Protein AF-A0A5D6WD67-F1 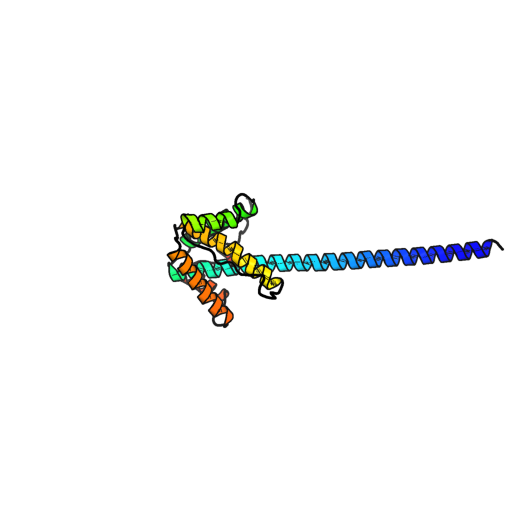(afdb_monomer_lite)

Radius of gyration: 27.17 Å; chains: 1; bounding box: 62×52×89 Å

Organism: NCBI:txid2593411

Sequence (202 aa):
MSRFRRKSNRKNLKHFKKVVNYSAGLGQKSRNEVLHEYYKQNVNDTRLWQDTIIDMLIIFCYALNKEYGFGKTRVNRFYEKTASISQCVRLNYVTFAELEKILQEEAKYTYDHVDYSKENYSRENRIRLKTIEEVSVIMYFAMFEVYNFQAKRLKKIGACMAAETSAMAKGKITVADLEKVLDKKAHITFDKDFSHKEEATA

pLDDT: mean 86.86, std 12.94, range [34.28, 97.44]

Structure (mmCIF, N/CA/C/O backbone):
data_AF-A0A5D6WD67-F1
#
_entry.id   AF-A0A5D6WD67-F1
#
loop_
_atom_site.group_PDB
_atom_site.id
_atom_site.type_symbol
_atom_site.label_atom_id
_atom_site.label_alt_id
_atom_site.label_comp_id
_atom_site.label_asym_id
_atom_site.label_entity_id
_atom_site.label_seq_id
_atom_site.pdbx_PDB_ins_code
_atom_site.Cartn_x
_atom_site.Cartn_y
_atom_site.Cartn_z
_atom_site.occupancy
_atom_site.B_iso_or_equiv
_atom_site.auth_seq_id
_atom_site.auth_comp_id
_atom_site.auth_asym_id
_atom_site.auth_atom_id
_atom_site.pdbx_PDB_model_num
ATOM 1 N N . MET A 1 1 ? 42.117 -2.946 -70.323 1.00 55.00 1 MET A N 1
ATOM 2 C CA . MET A 1 1 ? 42.033 -2.435 -68.928 1.00 55.00 1 MET A CA 1
ATOM 3 C C . MET A 1 1 ? 40.805 -2.903 -68.100 1.00 55.00 1 MET A C 1
ATOM 5 O O . MET A 1 1 ? 40.597 -2.396 -67.004 1.00 55.00 1 MET A O 1
ATOM 9 N N . SER A 1 2 ? 39.990 -3.890 -68.522 1.00 63.91 2 SER A N 1
ATOM 10 C CA . SER A 1 2 ? 38.675 -4.143 -67.874 1.00 63.91 2 SER A CA 1
ATOM 11 C C . SER A 1 2 ? 38.680 -5.094 -66.653 1.00 63.91 2 SER A C 1
ATOM 13 O O . SER A 1 2 ? 37.828 -4.970 -65.770 1.00 63.91 2 SER A O 1
ATOM 15 N N . ARG A 1 3 ? 39.649 -6.020 -66.537 1.00 62.00 3 ARG A N 1
ATOM 16 C CA . ARG A 1 3 ? 39.681 -7.032 -65.453 1.00 62.00 3 ARG A CA 1
ATOM 17 C C . ARG A 1 3 ? 40.105 -6.469 -64.088 1.00 62.00 3 ARG A C 1
ATOM 19 O O . ARG A 1 3 ? 39.548 -6.869 -63.067 1.00 62.00 3 ARG A O 1
ATOM 26 N N . PHE A 1 4 ? 41.030 -5.508 -64.061 1.00 67.00 4 PHE A N 1
ATOM 27 C CA . PHE A 1 4 ? 41.494 -4.866 -62.822 1.00 67.00 4 PHE A CA 1
ATOM 28 C C . PHE A 1 4 ? 40.393 -4.033 -62.154 1.00 67.00 4 PHE A C 1
ATOM 30 O O . PHE A 1 4 ? 40.159 -4.159 -60.952 1.00 67.00 4 PHE A O 1
ATOM 37 N N . ARG A 1 5 ? 39.642 -3.263 -62.952 1.00 69.31 5 ARG A N 1
ATOM 38 C CA . ARG A 1 5 ? 38.516 -2.441 -62.483 1.00 69.31 5 ARG A CA 1
ATOM 39 C C . ARG A 1 5 ? 37.396 -3.303 -61.883 1.00 69.31 5 ARG A C 1
ATOM 41 O O . ARG A 1 5 ? 36.897 -2.999 -60.806 1.00 69.31 5 ARG A O 1
ATOM 48 N N . ARG A 1 6 ? 37.085 -4.452 -62.502 1.00 75.06 6 ARG A N 1
ATOM 49 C CA . ARG A 1 6 ? 36.127 -5.440 -61.960 1.00 75.06 6 ARG A CA 1
ATOM 50 C C . ARG A 1 6 ? 36.597 -6.062 -60.639 1.00 75.06 6 ARG A C 1
ATOM 52 O O . ARG A 1 6 ? 35.797 -6.207 -59.716 1.00 75.06 6 ARG A O 1
ATOM 59 N N . LYS A 1 7 ? 37.885 -6.414 -60.522 1.00 75.25 7 LYS A N 1
ATOM 60 C CA . LYS A 1 7 ? 38.456 -6.989 -59.287 1.00 75.25 7 LYS A CA 1
ATOM 61 C C . LYS A 1 7 ? 38.451 -5.976 -58.138 1.00 75.25 7 LYS A C 1
ATOM 63 O O . LYS A 1 7 ? 38.096 -6.349 -57.022 1.00 75.25 7 LYS A O 1
ATOM 68 N N . SER A 1 8 ? 38.788 -4.717 -58.423 1.00 75.88 8 SER A N 1
ATOM 69 C CA . SER A 1 8 ? 38.719 -3.614 -57.457 1.00 75.88 8 SER A CA 1
ATOM 70 C C . SER A 1 8 ? 37.278 -3.363 -56.995 1.00 75.88 8 SER A C 1
ATOM 72 O O . SER A 1 8 ? 36.995 -3.442 -55.801 1.00 75.88 8 SER A O 1
ATOM 74 N N . ASN A 1 9 ? 36.326 -3.243 -57.930 1.00 78.38 9 ASN A N 1
ATOM 75 C CA . ASN A 1 9 ? 34.908 -3.065 -57.599 1.00 78.38 9 ASN A CA 1
ATOM 76 C C . ASN A 1 9 ? 34.356 -4.206 -56.734 1.00 78.38 9 ASN A C 1
ATOM 78 O O . ASN A 1 9 ? 33.642 -3.953 -55.768 1.00 78.38 9 ASN A O 1
ATOM 82 N N . ARG A 1 10 ? 34.720 -5.466 -57.017 1.00 79.44 10 ARG A N 1
ATOM 83 C CA . ARG A 1 10 ? 34.285 -6.616 -56.205 1.00 79.44 10 ARG A CA 1
ATOM 84 C C . ARG A 1 10 ? 34.847 -6.572 -54.780 1.00 79.44 10 ARG A C 1
ATOM 86 O O . ARG A 1 10 ? 34.151 -6.983 -53.854 1.00 79.44 10 ARG A O 1
ATOM 93 N N . LYS A 1 11 ? 36.084 -6.099 -54.589 1.00 79.88 11 LYS A N 1
ATOM 94 C CA . LYS A 1 11 ? 36.681 -5.919 -53.254 1.00 79.88 11 LYS A CA 1
ATOM 95 C C . LYS A 1 11 ? 35.982 -4.797 -52.483 1.00 79.88 11 LYS A C 1
ATOM 97 O O . LYS A 1 11 ? 35.603 -5.021 -51.336 1.00 79.88 11 LYS A O 1
ATOM 102 N N . ASN A 1 12 ? 35.724 -3.664 -53.134 1.00 79.12 12 ASN A N 1
ATOM 103 C CA . ASN A 1 12 ? 35.038 -2.524 -52.523 1.00 79.12 12 ASN A CA 1
ATOM 104 C C . ASN A 1 12 ? 33.600 -2.876 -52.118 1.00 79.12 12 ASN A C 1
ATOM 106 O O . ASN A 1 12 ? 33.203 -2.606 -50.991 1.00 79.12 12 ASN A O 1
ATOM 110 N N . LEU A 1 13 ? 32.854 -3.588 -52.971 1.00 82.06 13 LEU A N 1
ATOM 111 C CA . LEU A 1 13 ? 31.512 -4.091 -52.645 1.00 82.06 13 LEU A CA 1
ATOM 112 C C . LEU A 1 13 ? 31.510 -5.053 -51.451 1.00 82.06 13 LEU A C 1
ATOM 114 O O . LEU A 1 13 ? 30.619 -4.984 -50.609 1.00 82.06 13 LEU A O 1
ATOM 118 N N . LYS A 1 14 ? 32.496 -5.955 -51.359 1.00 84.25 14 LYS A N 1
ATOM 119 C CA . LYS A 1 14 ? 32.628 -6.859 -50.204 1.00 84.25 14 LYS A CA 1
ATOM 120 C C . LYS A 1 14 ? 32.941 -6.093 -48.922 1.00 84.25 14 LYS A C 1
ATOM 122 O O . LYS A 1 14 ? 32.365 -6.406 -47.885 1.00 84.25 14 LYS A O 1
ATOM 127 N N . HIS A 1 15 ? 33.834 -5.108 -48.996 1.00 82.25 15 HIS A N 1
ATOM 128 C CA . HIS A 1 15 ? 34.168 -4.261 -47.857 1.00 82.25 15 HIS A CA 1
ATOM 129 C C . HIS A 1 15 ? 32.949 -3.452 -47.400 1.00 82.25 15 HIS A C 1
ATOM 131 O O . HIS A 1 15 ? 32.594 -3.517 -46.230 1.00 82.25 15 HIS A O 1
ATOM 137 N N . PHE A 1 16 ? 32.230 -2.817 -48.329 1.00 80.25 16 PHE A N 1
ATOM 138 C CA . PHE A 1 16 ? 31.010 -2.068 -48.033 1.00 80.25 16 PHE A CA 1
ATOM 139 C C . PHE A 1 16 ? 29.927 -2.950 -47.399 1.00 80.25 16 PHE A C 1
ATOM 141 O O . PHE A 1 16 ? 29.405 -2.612 -46.343 1.00 80.25 16 PHE A O 1
ATOM 148 N N . LYS A 1 17 ? 29.654 -4.138 -47.962 1.00 84.00 17 LYS A N 1
ATOM 149 C CA . LYS A 1 17 ? 28.726 -5.109 -47.351 1.00 84.00 17 LYS A CA 1
ATOM 150 C C . LYS A 1 17 ? 29.155 -5.512 -45.937 1.00 84.00 17 LYS A C 1
ATOM 152 O O . LYS A 1 17 ? 28.309 -5.625 -45.058 1.00 84.00 17 LYS A O 1
ATOM 157 N N . LYS A 1 18 ? 30.457 -5.708 -45.699 1.00 84.00 18 LYS A N 1
ATOM 158 C CA . LYS A 1 18 ? 30.987 -6.035 -44.366 1.00 84.00 18 LYS A CA 1
ATOM 159 C C . LYS A 1 18 ? 30.775 -4.884 -43.376 1.00 84.00 18 LYS A C 1
ATOM 161 O O . LYS A 1 18 ? 30.379 -5.147 -42.247 1.00 84.00 18 LYS A O 1
ATOM 166 N N . VAL A 1 19 ? 31.000 -3.640 -43.800 1.00 79.31 19 VAL A N 1
ATOM 167 C CA . VAL A 1 19 ? 30.781 -2.439 -42.977 1.00 79.31 19 VAL A CA 1
ATOM 168 C C . VAL A 1 19 ? 29.297 -2.261 -42.650 1.00 79.31 19 VAL A C 1
ATOM 170 O O . VAL A 1 19 ? 28.966 -2.092 -41.483 1.00 79.31 19 VAL A O 1
ATOM 173 N N . VAL A 1 20 ? 28.403 -2.397 -43.636 1.00 81.69 20 VA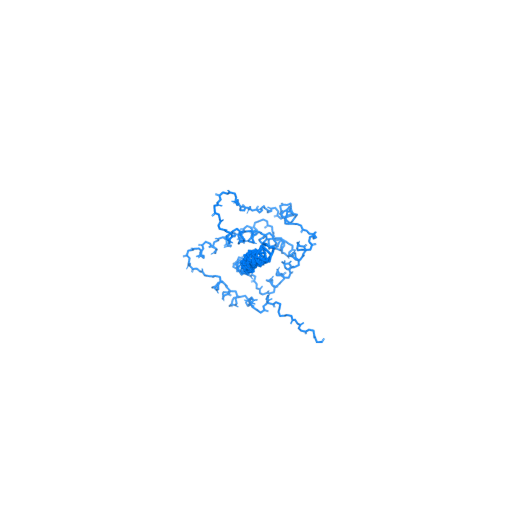L A N 1
ATOM 174 C CA . VAL A 1 20 ? 26.944 -2.304 -43.432 1.00 81.69 20 VAL A CA 1
ATOM 175 C C . VAL A 1 20 ? 26.436 -3.392 -42.483 1.00 81.69 20 VAL A C 1
ATOM 177 O O . VAL A 1 20 ? 25.664 -3.112 -41.569 1.00 81.69 20 VAL A O 1
ATOM 180 N N . ASN A 1 21 ? 26.899 -4.634 -42.648 1.00 83.12 21 ASN A N 1
ATOM 181 C CA . ASN A 1 21 ? 26.525 -5.726 -41.748 1.00 83.12 21 ASN A CA 1
ATOM 182 C C . ASN A 1 21 ? 27.058 -5.501 -40.325 1.00 83.12 21 ASN A C 1
ATOM 184 O O . ASN A 1 21 ? 26.374 -5.823 -39.359 1.00 83.12 21 ASN A O 1
ATOM 188 N N . TYR A 1 22 ? 28.260 -4.936 -40.185 1.00 80.06 22 TYR A N 1
ATOM 189 C CA . TYR A 1 22 ? 28.832 -4.587 -38.886 1.00 80.06 22 TYR A CA 1
ATOM 190 C C . TYR A 1 22 ? 28.040 -3.469 -38.198 1.00 80.06 22 TYR A C 1
ATOM 192 O O . TYR A 1 22 ? 27.690 -3.613 -37.029 1.00 80.06 22 TYR A O 1
ATOM 200 N N . SER A 1 23 ? 27.685 -2.398 -38.918 1.00 73.94 23 SER A N 1
ATOM 201 C CA . SER A 1 23 ? 26.858 -1.317 -38.370 1.00 73.94 23 SER A CA 1
ATOM 202 C C . SER A 1 23 ? 25.450 -1.793 -38.008 1.00 73.94 23 SER A C 1
ATOM 204 O O . SER A 1 23 ? 24.936 -1.423 -36.957 1.00 73.94 23 SER A O 1
ATOM 206 N N . ALA A 1 24 ? 24.842 -2.659 -38.826 1.00 78.56 24 ALA A N 1
ATOM 207 C CA . ALA A 1 24 ? 23.553 -3.275 -38.510 1.00 78.56 24 ALA A CA 1
ATOM 208 C C . ALA A 1 24 ? 23.648 -4.186 -37.274 1.00 78.56 24 ALA A C 1
ATOM 210 O O . ALA A 1 24 ? 22.787 -4.133 -36.400 1.00 78.56 24 ALA A O 1
ATOM 211 N N . GLY A 1 25 ? 24.725 -4.971 -37.160 1.00 80.00 25 GLY A N 1
ATOM 212 C CA . GLY A 1 25 ? 24.997 -5.807 -35.991 1.00 80.00 25 GLY A CA 1
ATOM 213 C C . GLY A 1 25 ? 25.213 -4.995 -34.711 1.00 80.00 25 GLY A C 1
ATOM 214 O O . GLY A 1 25 ? 24.682 -5.364 -33.668 1.00 80.00 25 GLY A O 1
ATOM 215 N N . LEU A 1 26 ? 25.934 -3.871 -34.781 1.00 76.94 26 LEU A N 1
ATOM 216 C CA . LEU A 1 26 ? 26.072 -2.928 -33.665 1.00 76.94 26 LEU A CA 1
ATOM 217 C C . LEU A 1 26 ? 24.727 -2.310 -33.274 1.00 76.94 26 LEU A C 1
ATOM 219 O O . LEU A 1 26 ? 24.406 -2.271 -32.091 1.00 76.94 26 LEU A O 1
ATOM 223 N N . GLY A 1 27 ? 23.923 -1.889 -34.254 1.00 80.81 27 GLY A N 1
ATOM 224 C CA . GLY A 1 27 ? 22.582 -1.356 -34.009 1.00 80.81 27 GLY A CA 1
ATOM 225 C C . GLY A 1 27 ? 21.636 -2.380 -33.376 1.00 80.81 27 GLY A C 1
AT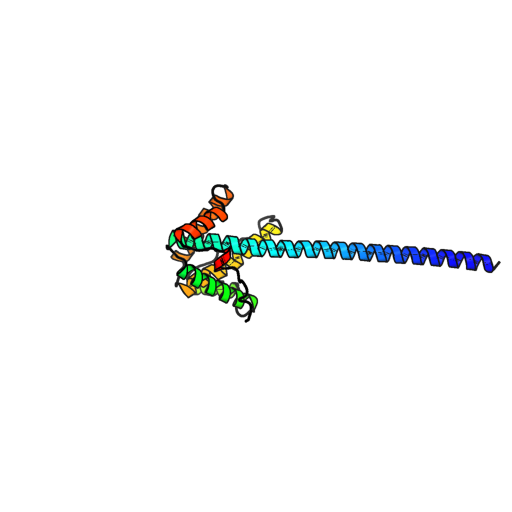OM 226 O O . GLY A 1 27 ? 20.817 -2.028 -32.534 1.00 80.81 27 GLY A O 1
ATOM 227 N N . GLN A 1 28 ? 21.757 -3.660 -33.734 1.00 85.00 28 GLN A N 1
ATOM 228 C CA . GLN A 1 28 ? 20.978 -4.719 -33.096 1.00 85.00 28 GLN A CA 1
ATOM 229 C C . GLN A 1 28 ? 21.454 -4.997 -31.665 1.00 85.00 28 GLN A C 1
ATOM 231 O O . GLN A 1 28 ? 20.625 -5.196 -30.781 1.00 85.00 28 GLN A O 1
ATOM 236 N N . LYS A 1 29 ? 22.771 -4.984 -31.419 1.00 84.88 29 LYS A N 1
ATOM 237 C CA . LYS A 1 29 ? 23.333 -5.140 -30.070 1.00 84.88 29 LYS A CA 1
ATOM 238 C C . LYS A 1 29 ? 22.886 -4.017 -29.139 1.00 84.88 29 LYS A C 1
ATOM 240 O O . LYS A 1 29 ? 22.360 -4.317 -28.076 1.00 84.88 29 LYS A O 1
ATOM 245 N N . SER A 1 30 ? 22.991 -2.760 -29.569 1.00 80.81 30 SER A N 1
ATOM 246 C CA . SER A 1 30 ? 22.563 -1.621 -28.752 1.00 80.81 30 SER A CA 1
ATOM 247 C C . SER A 1 30 ? 21.059 -1.644 -28.464 1.00 80.81 30 SER A C 1
ATOM 249 O O . SER A 1 30 ? 20.645 -1.381 -27.339 1.00 80.81 30 SER A O 1
ATOM 251 N N . ARG A 1 31 ? 20.221 -2.035 -29.436 1.00 83.31 31 ARG A N 1
ATOM 252 C CA . ARG A 1 31 ? 18.782 -2.260 -29.200 1.00 83.31 31 ARG A CA 1
ATOM 253 C C . ARG A 1 31 ? 18.536 -3.344 -28.155 1.00 83.31 31 ARG A C 1
ATOM 255 O O . ARG A 1 31 ? 17.716 -3.145 -27.266 1.00 83.31 31 ARG A O 1
ATOM 262 N N . ASN A 1 32 ? 19.239 -4.470 -28.252 1.00 86.75 32 ASN A N 1
ATOM 263 C CA . ASN A 1 32 ? 19.098 -5.566 -27.296 1.00 86.75 32 ASN A CA 1
ATOM 264 C C . ASN A 1 32 ? 19.564 -5.158 -25.888 1.00 86.75 32 ASN A C 1
ATOM 266 O O . ASN A 1 32 ? 18.921 -5.533 -24.915 1.00 86.75 32 ASN A O 1
ATOM 270 N N . GLU A 1 33 ? 20.635 -4.370 -25.773 1.00 88.81 33 GLU A N 1
ATOM 271 C CA . GLU A 1 33 ? 21.113 -3.819 -24.498 1.00 88.81 33 GLU A CA 1
ATOM 272 C C . GLU A 1 33 ? 20.068 -2.893 -23.862 1.00 88.81 33 GLU A C 1
ATOM 274 O O . GLU A 1 33 ? 19.725 -3.070 -22.696 1.00 88.81 33 GLU A O 1
ATOM 279 N N . VAL A 1 34 ? 19.485 -1.973 -24.640 1.00 88.69 34 VAL A N 1
ATOM 280 C CA . VAL A 1 34 ? 18.406 -1.090 -24.163 1.00 88.69 34 VAL A CA 1
ATOM 281 C C . VAL A 1 34 ? 17.183 -1.893 -23.715 1.00 88.69 34 VAL A C 1
ATOM 283 O O . VAL A 1 34 ? 16.634 -1.623 -22.649 1.00 88.69 34 VAL A O 1
ATOM 286 N N . LEU A 1 35 ? 16.768 -2.900 -24.490 1.00 87.44 35 LEU A N 1
ATOM 287 C CA . LEU A 1 35 ? 15.651 -3.778 -24.122 1.00 87.44 35 LEU A CA 1
ATOM 288 C C . LEU A 1 35 ? 15.932 -4.553 -22.829 1.00 87.44 35 LEU A C 1
ATOM 290 O O . LEU A 1 35 ? 15.043 -4.695 -21.993 1.00 87.44 35 LEU A O 1
ATOM 294 N N . HIS A 1 36 ? 17.158 -5.041 -22.653 1.00 87.81 36 HIS A N 1
ATOM 295 C CA . HIS A 1 36 ? 17.550 -5.793 -21.467 1.00 87.81 36 HIS A CA 1
ATOM 296 C C . HIS A 1 36 ? 17.585 -4.909 -20.212 1.00 87.81 36 HIS A C 1
ATOM 298 O O . HIS A 1 36 ? 17.096 -5.317 -19.159 1.00 87.81 36 HIS A O 1
ATOM 304 N N . GLU A 1 37 ? 18.102 -3.683 -20.318 1.00 88.44 37 GLU A N 1
ATOM 305 C CA . GLU A 1 37 ? 18.068 -2.717 -19.214 1.00 88.44 37 GLU A CA 1
ATOM 306 C C . GLU A 1 37 ? 16.638 -2.269 -18.886 1.00 88.44 37 GLU A C 1
ATOM 308 O O . GLU A 1 37 ? 16.271 -2.203 -17.714 1.00 88.44 37 GLU A O 1
ATOM 313 N N . TYR A 1 38 ? 15.791 -2.062 -19.897 1.00 88.50 38 TYR A N 1
ATOM 314 C CA . TYR A 1 38 ? 14.368 -1.791 -19.692 1.00 88.50 38 TYR A CA 1
ATOM 315 C C . TYR A 1 38 ? 13.660 -2.945 -18.963 1.00 88.50 38 TYR A C 1
ATOM 317 O O . TYR A 1 38 ? 12.897 -2.720 -18.025 1.00 88.50 38 TYR A O 1
ATOM 325 N N . TYR A 1 39 ? 13.951 -4.195 -19.338 1.00 89.81 39 TYR A N 1
ATOM 326 C CA . TYR A 1 39 ? 13.383 -5.364 -18.668 1.00 89.81 39 TYR A CA 1
ATOM 327 C C . TYR A 1 39 ? 13.812 -5.450 -17.197 1.00 89.81 39 TYR A C 1
ATOM 329 O O . TYR A 1 39 ? 12.966 -5.642 -16.325 1.00 89.81 39 TYR A O 1
ATOM 337 N N . LYS A 1 40 ? 15.103 -5.242 -16.897 1.00 90.56 40 LYS A N 1
ATOM 338 C CA . LYS A 1 40 ? 15.594 -5.176 -15.510 1.00 90.56 40 LYS A CA 1
ATOM 339 C C . LYS A 1 40 ? 14.879 -4.097 -14.701 1.00 90.56 40 LYS A C 1
ATOM 341 O O . LYS A 1 40 ? 14.505 -4.347 -13.558 1.00 90.56 40 LYS A O 1
ATOM 346 N N . GLN A 1 41 ? 14.684 -2.918 -15.290 1.00 88.31 41 GLN A N 1
ATOM 347 C CA . GLN A 1 41 ? 13.965 -1.823 -14.640 1.00 88.31 41 GLN A CA 1
ATOM 348 C C . GLN A 1 41 ? 12.522 -2.217 -14.323 1.00 88.31 41 GLN A C 1
ATOM 350 O O . GLN A 1 41 ? 12.097 -2.051 -13.188 1.00 88.31 41 GLN A O 1
ATOM 355 N N . ASN A 1 42 ? 11.800 -2.824 -15.266 1.00 89.00 42 ASN A N 1
ATOM 356 C CA . ASN A 1 42 ? 10.428 -3.277 -15.027 1.00 89.00 42 ASN A CA 1
ATOM 357 C C . ASN A 1 42 ? 10.334 -4.340 -13.922 1.00 89.00 42 ASN A C 1
ATOM 359 O O . ASN A 1 42 ? 9.413 -4.300 -13.105 1.00 89.00 42 ASN A O 1
ATOM 363 N N . VAL A 1 43 ? 11.279 -5.284 -13.878 1.00 89.81 43 VAL A N 1
ATOM 364 C CA . VAL A 1 43 ? 11.335 -6.298 -12.813 1.00 89.81 43 VAL A CA 1
ATOM 365 C C . VAL A 1 43 ? 11.579 -5.639 -11.453 1.00 89.81 43 VAL A C 1
ATOM 367 O O . VAL A 1 43 ? 10.888 -5.961 -10.489 1.00 89.81 43 VAL A O 1
ATOM 370 N N . ASN A 1 44 ? 12.508 -4.683 -11.377 1.00 90.19 44 ASN A N 1
ATOM 371 C CA . ASN A 1 44 ? 12.780 -3.943 -10.144 1.00 90.19 44 ASN A CA 1
ATOM 372 C C . ASN A 1 44 ? 11.583 -3.095 -9.703 1.00 90.19 44 ASN A C 1
ATOM 374 O O . ASN A 1 44 ? 11.230 -3.119 -8.528 1.00 90.19 44 ASN A O 1
ATOM 378 N N . ASP A 1 45 ? 10.932 -2.394 -10.629 1.00 90.12 45 ASP A N 1
ATOM 379 C CA . ASP A 1 45 ? 9.748 -1.581 -10.349 1.00 90.12 45 ASP A CA 1
ATOM 380 C C . ASP A 1 45 ? 8.599 -2.453 -9.814 1.00 90.12 45 ASP A C 1
ATOM 382 O O . ASP A 1 45 ? 7.950 -2.096 -8.831 1.00 90.12 45 ASP A O 1
ATOM 386 N N . THR A 1 46 ? 8.393 -3.634 -10.410 1.00 87.94 46 THR A N 1
ATOM 387 C CA . THR A 1 46 ? 7.382 -4.607 -9.962 1.00 87.94 46 THR A CA 1
ATOM 388 C C . THR A 1 46 ? 7.698 -5.129 -8.565 1.00 87.94 46 THR A C 1
ATOM 390 O O . THR A 1 46 ? 6.811 -5.207 -7.718 1.00 87.94 46 THR A O 1
ATOM 393 N N . ARG A 1 47 ? 8.967 -5.453 -8.302 1.00 89.31 47 ARG A N 1
ATOM 394 C CA . ARG A 1 47 ? 9.410 -5.891 -6.979 1.00 89.31 47 ARG A CA 1
ATOM 395 C C . ARG A 1 47 ? 9.196 -4.799 -5.932 1.00 89.31 47 ARG A C 1
ATOM 397 O O . ARG A 1 47 ? 8.626 -5.073 -4.887 1.00 89.31 47 ARG A O 1
ATOM 404 N N . LEU A 1 48 ? 9.598 -3.562 -6.226 1.00 90.19 48 LEU A N 1
ATOM 405 C CA . LEU A 1 48 ? 9.393 -2.423 -5.328 1.00 90.19 48 LEU A CA 1
ATOM 406 C C . LEU A 1 48 ? 7.912 -2.212 -5.014 1.00 90.19 48 LEU A C 1
ATOM 408 O O . LEU A 1 48 ? 7.570 -1.944 -3.866 1.00 90.19 48 LEU A O 1
ATOM 412 N N . TRP A 1 49 ? 7.043 -2.347 -6.014 1.00 90.88 49 TRP A N 1
ATOM 413 C CA . TRP A 1 49 ? 5.596 -2.272 -5.835 1.00 90.88 49 TRP A CA 1
ATOM 414 C C . TRP A 1 49 ? 5.082 -3.371 -4.890 1.00 90.88 49 TRP A C 1
ATOM 416 O O . TRP A 1 49 ? 4.380 -3.065 -3.927 1.00 90.88 49 TRP A O 1
ATOM 426 N N . GLN A 1 50 ? 5.491 -4.628 -5.098 1.00 89.19 50 GLN A N 1
ATOM 427 C CA . GLN A 1 50 ? 5.108 -5.759 -4.240 1.00 89.19 50 GLN A CA 1
ATOM 428 C C . GLN A 1 50 ? 5.604 -5.594 -2.798 1.00 89.19 50 GLN A C 1
ATOM 430 O O . GLN A 1 50 ? 4.808 -5.706 -1.867 1.00 89.19 50 GLN A O 1
ATOM 435 N N . ASP A 1 51 ? 6.887 -5.271 -2.621 1.00 90.69 51 ASP A N 1
ATOM 436 C CA . ASP A 1 51 ? 7.499 -5.065 -1.305 1.00 90.69 51 ASP A CA 1
ATOM 437 C C . ASP A 1 51 ? 6.772 -3.933 -0.551 1.00 90.69 51 ASP A C 1
ATOM 439 O O . ASP A 1 51 ? 6.413 -4.078 0.616 1.00 90.69 51 ASP A O 1
ATOM 443 N N . THR A 1 52 ? 6.438 -2.838 -1.246 1.00 92.19 52 THR A N 1
ATOM 444 C CA . THR A 1 52 ? 5.714 -1.701 -0.647 1.00 92.19 52 THR A CA 1
ATOM 445 C C . THR A 1 52 ? 4.299 -2.078 -0.202 1.00 92.19 52 THR A C 1
ATOM 447 O O . THR A 1 52 ? 3.844 -1.618 0.844 1.00 92.19 52 THR A O 1
ATOM 450 N N . ILE A 1 53 ? 3.589 -2.914 -0.968 1.00 92.00 53 ILE A N 1
ATOM 451 C CA . ILE A 1 53 ? 2.253 -3.403 -0.588 1.00 92.00 53 ILE A CA 1
ATOM 452 C C . ILE A 1 53 ? 2.321 -4.232 0.692 1.00 92.00 53 ILE A C 1
ATOM 454 O O . ILE A 1 53 ? 1.494 -4.043 1.586 1.00 92.00 53 ILE A O 1
ATOM 458 N N . ILE A 1 54 ? 3.292 -5.141 0.777 1.00 90.88 54 ILE A N 1
ATOM 459 C CA . ILE A 1 54 ? 3.471 -6.018 1.937 1.00 90.88 54 ILE A CA 1
ATOM 460 C C . ILE A 1 54 ? 3.778 -5.179 3.179 1.00 90.88 54 ILE A C 1
ATOM 462 O O . ILE A 1 54 ? 3.087 -5.311 4.191 1.00 90.88 54 ILE A O 1
ATOM 466 N N . ASP A 1 55 ? 4.733 -4.253 3.074 1.00 92.69 55 ASP A N 1
ATOM 467 C CA . ASP A 1 55 ? 5.088 -3.344 4.165 1.00 92.69 55 ASP A CA 1
ATOM 468 C C . ASP A 1 55 ? 3.868 -2.540 4.639 1.00 92.69 55 ASP A C 1
ATOM 470 O O . ASP A 1 55 ? 3.591 -2.455 5.839 1.00 92.69 55 ASP A O 1
ATOM 474 N N . MET A 1 56 ? 3.084 -2.000 3.700 1.00 94.00 56 MET A N 1
ATOM 475 C CA . MET A 1 56 ? 1.864 -1.251 4.005 1.00 94.00 56 MET A CA 1
ATOM 476 C C . MET A 1 56 ? 0.819 -2.107 4.717 1.00 94.00 56 MET A C 1
ATOM 478 O O . MET A 1 56 ? 0.234 -1.655 5.702 1.00 94.00 56 MET A O 1
ATOM 482 N N . LEU A 1 57 ? 0.593 -3.344 4.268 1.00 93.00 57 LEU A N 1
ATOM 483 C CA . LEU A 1 57 ? -0.349 -4.258 4.912 1.00 93.00 57 LEU A CA 1
ATOM 484 C C . LEU A 1 57 ? 0.080 -4.589 6.345 1.00 93.00 57 LEU A C 1
ATOM 486 O O . LEU A 1 57 ? -0.763 -4.567 7.244 1.00 93.00 57 LEU A O 1
ATOM 490 N N . ILE A 1 58 ? 1.371 -4.844 6.578 1.00 94.06 58 ILE A N 1
ATOM 491 C CA . ILE A 1 58 ? 1.912 -5.118 7.917 1.00 94.06 58 ILE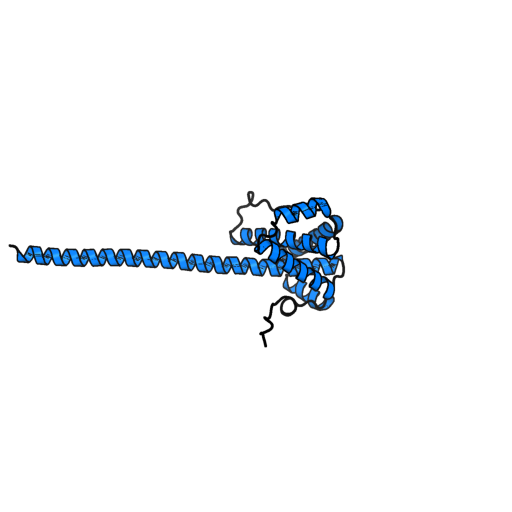 A CA 1
ATOM 492 C C . ILE A 1 58 ? 1.703 -3.906 8.828 1.00 94.06 58 ILE A C 1
ATOM 494 O O . ILE A 1 58 ? 1.148 -4.041 9.922 1.00 94.06 58 ILE A O 1
ATOM 498 N N . ILE A 1 59 ? 2.086 -2.710 8.370 1.00 95.69 59 ILE A N 1
ATOM 499 C CA . ILE A 1 59 ? 1.943 -1.464 9.136 1.00 95.69 59 ILE A CA 1
ATOM 500 C C . ILE A 1 59 ? 0.466 -1.188 9.452 1.00 95.69 59 ILE A C 1
ATOM 502 O O . ILE A 1 59 ? 0.127 -0.846 10.588 1.00 95.69 59 ILE A O 1
ATOM 506 N N . PHE A 1 60 ? -0.426 -1.376 8.479 1.00 95.94 60 PHE A N 1
ATOM 507 C CA . PHE A 1 60 ? -1.860 -1.154 8.653 1.00 95.94 60 PHE A CA 1
ATOM 508 C C . PHE A 1 60 ? -2.473 -2.155 9.639 1.00 95.94 60 PHE A C 1
ATOM 510 O O . PHE A 1 60 ? -3.182 -1.764 10.567 1.00 95.94 60 PHE A O 1
ATOM 517 N N . CYS A 1 61 ? -2.167 -3.448 9.501 1.00 95.00 61 CYS A N 1
ATOM 518 C CA . CYS A 1 61 ? -2.658 -4.485 10.411 1.00 95.00 61 CYS A CA 1
ATOM 519 C C . CYS A 1 61 ? -2.139 -4.279 11.835 1.00 95.00 61 CYS A C 1
ATOM 521 O O . CYS A 1 61 ? -2.886 -4.458 12.799 1.00 95.00 61 CYS A O 1
ATOM 523 N N . TYR A 1 62 ? -0.886 -3.845 11.977 1.00 95.81 62 TYR A N 1
ATOM 524 C CA . TYR A 1 62 ? -0.327 -3.456 13.264 1.00 95.81 62 TYR A CA 1
ATOM 525 C C . TYR A 1 62 ? -1.091 -2.277 13.871 1.00 95.81 62 TYR A C 1
ATOM 527 O O . TYR A 1 62 ? -1.482 -2.345 15.036 1.00 95.81 62 TYR A O 1
ATOM 535 N N . ALA A 1 63 ? -1.389 -1.238 13.086 1.00 96.56 63 ALA A N 1
ATOM 536 C CA . ALA A 1 63 ? -2.197 -0.110 13.544 1.00 96.56 63 ALA A CA 1
ATOM 537 C C . ALA A 1 63 ? -3.608 -0.550 13.979 1.00 96.56 63 ALA A C 1
ATOM 539 O O . ALA A 1 63 ? -4.087 -0.136 15.034 1.00 96.56 63 ALA A O 1
ATOM 540 N N . LEU A 1 64 ? -4.256 -1.450 13.232 1.00 95.94 64 LEU A N 1
ATOM 541 C CA . LEU A 1 64 ? -5.552 -2.027 13.607 1.00 95.94 64 LEU A CA 1
ATOM 542 C C . LEU A 1 64 ? -5.485 -2.823 14.915 1.00 95.94 64 LEU A C 1
ATOM 544 O O . LEU A 1 64 ? -6.377 -2.711 15.762 1.00 95.94 64 LEU A O 1
ATOM 548 N N . ASN A 1 65 ? -4.436 -3.626 15.100 1.00 95.81 65 ASN A N 1
ATOM 549 C CA . ASN A 1 65 ? -4.229 -4.369 16.337 1.00 95.81 65 ASN A CA 1
ATOM 550 C C . ASN A 1 65 ? -3.996 -3.422 17.521 1.00 95.81 65 ASN A C 1
ATOM 552 O O . ASN A 1 65 ? -4.660 -3.549 18.548 1.00 95.81 65 ASN A O 1
ATOM 556 N N . LYS A 1 66 ? -3.112 -2.437 17.358 1.00 95.19 66 LYS A N 1
ATOM 557 C CA . LYS A 1 66 ? -2.738 -1.487 18.406 1.00 95.19 66 LYS A CA 1
ATOM 558 C C . LYS A 1 66 ? -3.900 -0.585 18.827 1.00 95.19 66 LYS A C 1
ATOM 560 O O . LYS A 1 66 ? -4.100 -0.375 20.019 1.00 95.19 66 LYS A O 1
ATOM 565 N N . GLU A 1 67 ? -4.676 -0.075 17.873 1.00 96.50 67 GLU A N 1
ATOM 566 C CA . GLU A 1 67 ? -5.737 0.902 18.146 1.00 96.50 67 GLU A CA 1
ATOM 567 C C . GLU A 1 67 ? -7.090 0.274 18.498 1.00 96.50 67 GLU A C 1
ATOM 569 O O . GLU A 1 67 ? -7.881 0.887 19.222 1.00 96.50 67 GLU A O 1
ATOM 574 N N . TYR A 1 68 ? -7.374 -0.925 17.978 1.00 95.00 68 TYR A N 1
ATOM 575 C CA . TYR A 1 68 ? -8.699 -1.550 18.061 1.00 95.00 68 TYR A CA 1
ATOM 576 C C . TYR A 1 68 ? -8.682 -3.020 18.495 1.00 95.00 68 TYR A C 1
ATOM 578 O O . TYR A 1 68 ? -9.745 -3.644 18.550 1.00 95.00 68 TYR A O 1
ATOM 586 N N . GLY A 1 69 ? -7.512 -3.595 18.787 1.00 94.31 69 GLY A N 1
ATOM 587 C CA . GLY A 1 69 ? -7.389 -4.983 19.233 1.00 94.31 69 GLY A CA 1
ATOM 588 C C . GLY A 1 69 ? -7.772 -6.001 18.160 1.00 94.31 69 GLY A C 1
ATOM 589 O O . GLY A 1 69 ? -8.311 -7.059 18.480 1.00 94.31 69 GLY A O 1
ATOM 590 N N . PHE A 1 70 ? -7.574 -5.684 16.877 1.00 94.06 70 PHE A N 1
ATOM 591 C CA . PHE A 1 70 ? -7.892 -6.619 15.798 1.00 94.06 70 PHE A CA 1
ATOM 592 C C . PHE A 1 70 ? -7.005 -7.866 15.890 1.00 94.06 70 PHE A C 1
ATOM 594 O O . PHE A 1 70 ? -5.782 -7.779 15.803 1.00 94.06 70 PHE A O 1
ATOM 601 N N . GLY A 1 71 ? -7.642 -9.022 16.073 1.00 92.25 71 GLY A N 1
ATOM 602 C CA . GLY A 1 71 ? -7.016 -10.338 15.951 1.00 92.25 71 GLY A CA 1
ATOM 603 C C . GLY A 1 71 ? -7.189 -10.933 14.552 1.00 92.25 71 GLY A C 1
ATOM 604 O O . GLY A 1 71 ? -7.863 -10.344 13.698 1.00 92.25 71 GLY A O 1
ATOM 605 N N . LYS A 1 72 ? -6.640 -12.136 14.349 1.00 90.62 72 LYS A N 1
ATOM 606 C CA . LYS A 1 72 ? -6.617 -12.859 13.068 1.00 90.62 72 LYS A CA 1
ATOM 607 C C . LYS A 1 72 ? -7.919 -12.799 12.268 1.00 90.62 72 LYS A C 1
ATOM 609 O O . LYS A 1 72 ? -7.911 -12.351 11.132 1.00 90.62 72 LYS A O 1
ATOM 614 N N . THR A 1 73 ? -9.057 -13.174 12.854 1.00 91.56 73 THR A N 1
ATOM 615 C CA . THR A 1 73 ? -10.338 -13.255 12.123 1.00 91.56 73 THR A CA 1
ATOM 616 C C . THR A 1 73 ? -10.770 -11.918 11.514 1.00 91.56 73 THR A C 1
ATOM 618 O O . THR A 1 73 ? -11.264 -11.878 10.390 1.00 91.56 73 THR A O 1
ATOM 621 N N . ARG A 1 74 ? -10.573 -10.805 12.234 1.00 94.19 74 ARG A N 1
ATOM 622 C CA . ARG A 1 74 ? -10.906 -9.470 11.709 1.00 94.19 74 ARG A CA 1
ATOM 623 C C . ARG A 1 74 ? -9.904 -9.036 10.644 1.00 94.19 74 ARG A C 1
ATOM 625 O O . ARG A 1 74 ? -10.290 -8.459 9.632 1.00 94.19 74 ARG A O 1
ATOM 632 N N . VAL A 1 75 ? -8.626 -9.338 10.833 1.00 92.88 75 VAL A N 1
ATOM 633 C CA . VAL A 1 75 ? -7.624 -9.017 9.814 1.00 92.88 75 VAL A CA 1
ATOM 634 C C . VAL A 1 75 ? -7.850 -9.828 8.534 1.00 92.88 75 VAL A C 1
ATOM 636 O O . VAL A 1 75 ? -7.797 -9.249 7.456 1.00 92.88 75 VAL A O 1
ATOM 639 N N . ASN A 1 76 ? -8.232 -11.102 8.625 1.00 90.62 76 ASN A N 1
ATOM 640 C CA . ASN A 1 76 ? -8.562 -11.913 7.450 1.00 90.62 76 ASN A CA 1
ATOM 641 C C . ASN A 1 76 ? -9.747 -11.330 6.673 1.00 90.62 76 ASN A C 1
ATOM 643 O O . ASN A 1 76 ? -9.642 -11.114 5.471 1.00 90.62 76 ASN A O 1
ATOM 647 N N . ARG A 1 77 ? -10.839 -10.962 7.358 1.00 93.44 77 ARG A N 1
ATOM 648 C CA . ARG A 1 77 ? -11.997 -10.327 6.704 1.00 93.44 77 ARG A CA 1
ATOM 649 C C . ARG A 1 77 ? -11.642 -8.983 6.057 1.00 93.44 77 ARG A C 1
ATOM 651 O O . ARG A 1 77 ? -12.158 -8.638 4.997 1.00 93.44 77 ARG A O 1
ATOM 658 N N . PHE A 1 78 ? -10.769 -8.210 6.704 1.00 94.25 78 PHE A N 1
ATOM 659 C CA . PHE A 1 78 ? -10.226 -6.979 6.131 1.00 94.25 78 PHE A CA 1
ATOM 660 C C . PHE A 1 78 ? -9.416 -7.263 4.859 1.00 94.25 78 PHE A C 1
ATOM 662 O O . PHE A 1 78 ? -9.610 -6.589 3.846 1.00 94.25 78 PHE A O 1
ATOM 669 N N . TYR A 1 79 ? -8.546 -8.271 4.895 1.00 91.62 79 TYR A N 1
ATOM 670 C CA . TYR A 1 79 ? -7.707 -8.654 3.767 1.00 91.62 79 TYR A CA 1
ATOM 671 C C . TYR A 1 79 ? -8.529 -9.162 2.582 1.00 91.62 79 TYR A C 1
ATOM 673 O O . TYR A 1 79 ? -8.344 -8.673 1.473 1.00 91.62 79 TYR A O 1
ATOM 681 N N . GLU A 1 80 ? -9.488 -10.064 2.812 1.00 91.88 80 GLU A N 1
ATOM 682 C CA . GLU A 1 80 ? -10.410 -10.559 1.780 1.00 91.88 80 GLU A CA 1
ATOM 683 C C . GLU A 1 80 ? -11.111 -9.402 1.064 1.00 91.88 80 GLU A C 1
ATOM 685 O O . GLU A 1 80 ? -11.182 -9.359 -0.167 1.00 91.88 80 GLU A O 1
ATOM 690 N N . LYS A 1 81 ? -11.581 -8.411 1.832 1.00 94.62 81 LYS A N 1
ATOM 691 C CA . LYS A 1 81 ? -12.227 -7.240 1.248 1.00 94.62 81 LYS A CA 1
ATOM 692 C C . LYS A 1 81 ? -11.244 -6.357 0.481 1.00 94.62 81 LYS A C 1
ATOM 694 O O . LYS A 1 81 ? -11.567 -5.917 -0.618 1.00 94.62 81 LYS A O 1
ATOM 699 N N . THR A 1 82 ? -10.051 -6.132 1.025 1.00 94.69 82 THR A N 1
ATOM 700 C CA . THR A 1 82 ? -8.975 -5.370 0.367 1.00 94.69 82 THR A CA 1
ATOM 701 C C . THR A 1 82 ? -8.589 -6.015 -0.968 1.00 94.69 82 THR A C 1
ATOM 703 O O . THR A 1 82 ? -8.495 -5.320 -1.979 1.00 94.69 82 THR A O 1
ATOM 706 N N . ALA A 1 83 ? -8.452 -7.344 -1.007 1.00 92.19 83 ALA A N 1
ATOM 707 C CA . ALA A 1 83 ? -8.176 -8.107 -2.222 1.00 92.19 83 ALA A CA 1
ATOM 708 C C . ALA A 1 83 ? -9.317 -7.987 -3.245 1.00 92.19 83 ALA A C 1
ATOM 710 O O . ALA A 1 83 ? -9.066 -7.734 -4.424 1.00 92.19 83 ALA A O 1
ATOM 711 N N . SER A 1 84 ? -10.571 -8.091 -2.794 1.00 94.31 84 SER A N 1
ATOM 712 C CA . SER A 1 84 ? -11.751 -7.915 -3.648 1.00 94.31 84 SER A CA 1
ATOM 713 C C . SER A 1 84 ? -11.813 -6.515 -4.275 1.00 94.31 84 SER A C 1
ATOM 715 O O . SER A 1 84 ? -11.969 -6.401 -5.490 1.00 94.31 84 SER A O 1
ATOM 717 N N . ILE A 1 85 ? -11.617 -5.451 -3.489 1.00 94.94 85 ILE A N 1
ATOM 718 C CA . ILE A 1 85 ? -11.605 -4.070 -4.001 1.00 94.94 85 ILE A CA 1
ATOM 719 C C . ILE A 1 85 ? -10.426 -3.864 -4.960 1.00 94.94 85 ILE A C 1
ATOM 721 O O . ILE A 1 85 ? -10.602 -3.292 -6.034 1.00 94.94 85 ILE A O 1
ATOM 725 N N . SER A 1 86 ? -9.238 -4.371 -4.616 1.00 93.69 86 SER A N 1
ATOM 726 C CA . SER A 1 86 ? -8.062 -4.314 -5.492 1.00 93.69 86 SER A CA 1
ATOM 727 C C . SER A 1 86 ? -8.333 -4.980 -6.845 1.00 93.69 86 SER A C 1
ATOM 729 O O . SER A 1 86 ? -7.988 -4.430 -7.892 1.00 93.69 86 SER A O 1
ATOM 731 N N . GLN A 1 87 ? -9.029 -6.121 -6.853 1.00 93.19 87 GLN A N 1
ATOM 732 C CA . GLN A 1 87 ? -9.456 -6.779 -8.084 1.00 93.19 87 GLN A CA 1
ATOM 733 C C . GLN A 1 87 ? -10.465 -5.934 -8.872 1.00 93.19 87 GLN A C 1
ATOM 735 O O . GLN A 1 87 ? -10.344 -5.857 -10.095 1.00 93.19 87 GLN A O 1
ATOM 740 N N . CYS A 1 88 ? -11.423 -5.281 -8.208 1.00 95.88 88 CYS A N 1
ATOM 741 C CA . CYS A 1 88 ? -12.367 -4.372 -8.863 1.00 95.88 88 CYS A CA 1
ATOM 742 C C . CYS A 1 88 ? -11.656 -3.197 -9.544 1.00 95.88 88 CYS A C 1
ATOM 744 O O . CYS A 1 88 ? -11.963 -2.898 -10.697 1.00 95.88 88 CYS A O 1
ATOM 746 N N . VAL A 1 89 ? -10.673 -2.589 -8.874 1.00 94.50 89 VAL A N 1
ATOM 747 C CA . VAL A 1 89 ? -9.856 -1.511 -9.451 1.00 94.50 89 VAL A CA 1
ATOM 748 C C . VAL A 1 89 ? -9.047 -2.024 -10.641 1.00 94.50 89 VAL A C 1
ATOM 750 O O . VAL A 1 89 ? -9.076 -1.435 -11.717 1.00 94.50 89 VAL A O 1
ATOM 753 N N . ARG A 1 90 ? -8.382 -3.177 -10.496 1.00 92.00 90 ARG A N 1
ATOM 754 C CA . ARG A 1 90 ? -7.577 -3.787 -11.567 1.00 92.00 90 ARG A CA 1
ATOM 755 C C . ARG A 1 90 ? -8.397 -4.125 -12.815 1.00 92.00 90 ARG A C 1
ATOM 757 O O . ARG A 1 90 ? -7.877 -4.057 -13.924 1.00 92.00 90 ARG A O 1
ATOM 764 N N . LEU A 1 91 ? -9.658 -4.518 -12.637 1.00 94.00 91 LEU A N 1
ATOM 765 C CA . LEU A 1 91 ? -10.587 -4.830 -13.727 1.00 94.00 91 LEU A CA 1
ATOM 766 C C . LEU A 1 91 ? -11.359 -3.598 -14.234 1.00 94.00 91 LEU A C 1
ATOM 768 O O . LEU A 1 91 ? -12.219 -3.748 -15.096 1.00 94.00 91 LEU A O 1
ATOM 772 N N . ASN A 1 92 ? -11.033 -2.396 -13.745 1.00 93.75 92 ASN A N 1
ATOM 773 C CA . ASN A 1 92 ? -11.677 -1.126 -14.093 1.00 93.75 92 ASN A CA 1
ATOM 774 C C . ASN A 1 92 ? -13.190 -1.082 -13.807 1.00 93.75 92 ASN A C 1
ATOM 776 O O . ASN A 1 92 ? -13.922 -0.358 -14.478 1.00 93.75 92 ASN A O 1
ATOM 780 N N . TYR A 1 93 ? -13.671 -1.839 -12.816 1.00 95.50 93 TYR A N 1
ATOM 781 C CA . TYR A 1 93 ? -15.053 -1.707 -12.333 1.00 95.50 93 TYR A CA 1
ATOM 782 C C . TYR A 1 93 ? -15.252 -0.459 -11.471 1.00 95.50 93 TYR A C 1
ATOM 784 O O . TYR A 1 93 ? -16.369 0.032 -11.358 1.00 95.50 93 TYR A O 1
ATOM 792 N N . VAL A 1 94 ? -14.178 0.016 -10.839 1.00 95.69 94 VAL A N 1
ATOM 793 C CA . VAL A 1 94 ? -14.153 1.230 -10.024 1.00 95.69 94 VAL A CA 1
ATOM 794 C C . VAL A 1 94 ? -12.780 1.883 -10.139 1.00 95.69 94 VAL A C 1
ATOM 796 O O . VAL A 1 94 ? -11.769 1.200 -10.308 1.00 95.69 94 VAL A O 1
ATOM 799 N N . THR A 1 95 ? -12.734 3.202 -10.048 1.00 95.88 95 THR A N 1
ATOM 800 C CA . THR A 1 95 ? -11.506 4.002 -10.064 1.00 95.88 95 THR A CA 1
ATOM 801 C C . THR A 1 95 ? -11.133 4.475 -8.656 1.00 95.88 95 THR A C 1
ATOM 803 O O . THR A 1 95 ? -11.987 4.576 -7.777 1.00 95.88 95 THR A O 1
ATOM 806 N N . PHE A 1 96 ? -9.860 4.819 -8.424 1.00 95.12 96 PHE A N 1
A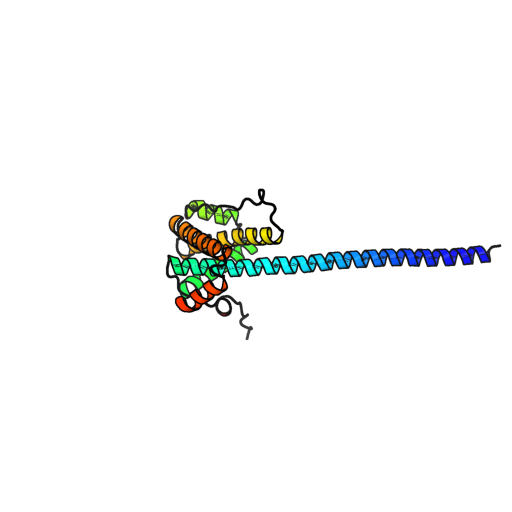TOM 807 C CA . PHE A 1 96 ? -9.428 5.382 -7.134 1.00 95.12 96 PHE A CA 1
ATOM 808 C C . PHE A 1 96 ? -10.194 6.663 -6.769 1.00 95.12 96 PHE A C 1
ATOM 810 O O . PHE A 1 96 ? -10.631 6.807 -5.632 1.00 95.12 96 PHE A O 1
ATOM 817 N N . ALA A 1 97 ? -10.455 7.531 -7.753 1.00 94.75 97 ALA A N 1
ATOM 818 C CA . ALA A 1 97 ? -11.224 8.759 -7.557 1.00 94.75 97 ALA A CA 1
ATOM 819 C C . ALA A 1 97 ? -12.673 8.490 -7.109 1.00 94.75 97 ALA A C 1
ATOM 821 O O . ALA A 1 97 ? -13.221 9.229 -6.295 1.00 94.75 97 ALA A O 1
ATOM 822 N N . GLU A 1 98 ? -13.305 7.425 -7.612 1.00 96.31 98 GLU A N 1
ATOM 823 C CA . GLU A 1 98 ? -14.639 7.017 -7.157 1.00 96.31 98 GLU A CA 1
ATOM 824 C C . GLU A 1 98 ? -14.609 6.490 -5.718 1.00 96.31 98 GLU A C 1
ATOM 826 O O . GLU A 1 98 ? -15.468 6.867 -4.923 1.00 96.31 98 GLU A O 1
ATOM 831 N N . LEU A 1 99 ? -13.604 5.683 -5.351 1.00 96.69 99 LEU A N 1
ATOM 832 C CA . LEU A 1 99 ? -13.436 5.214 -3.969 1.00 96.69 99 LEU A CA 1
ATOM 833 C C . LEU A 1 99 ? -13.228 6.381 -2.993 1.00 96.69 99 LEU A C 1
ATOM 835 O O . LEU A 1 99 ? -13.844 6.421 -1.928 1.00 96.69 99 LEU A O 1
ATOM 839 N N . GLU A 1 100 ? -12.391 7.351 -3.362 1.00 95.94 100 GLU A N 1
ATOM 840 C CA . GLU A 1 100 ? -12.147 8.567 -2.578 1.00 95.94 100 GLU A CA 1
ATOM 841 C C . GLU A 1 100 ? -13.406 9.415 -2.431 1.00 95.94 100 GLU A C 1
ATOM 843 O O . GLU A 1 100 ? -13.716 9.877 -1.330 1.00 95.94 100 GLU A O 1
ATOM 848 N N . LYS A 1 101 ? -14.169 9.578 -3.516 1.00 96.62 101 LYS A N 1
ATOM 849 C CA . LYS A 1 101 ? -15.442 10.294 -3.485 1.00 96.62 101 LYS A CA 1
ATOM 850 C C . LYS A 1 101 ? -16.413 9.644 -2.499 1.00 96.62 101 LYS A C 1
ATOM 852 O O . LYS A 1 101 ? -17.000 10.352 -1.684 1.00 96.62 101 LYS A O 1
ATOM 857 N N . ILE A 1 102 ? -16.532 8.315 -2.507 1.00 96.12 102 ILE A N 1
ATOM 858 C CA . ILE A 1 102 ? -17.388 7.597 -1.550 1.00 96.12 102 ILE A CA 1
ATOM 859 C C . ILE A 1 102 ? -16.872 7.780 -0.115 1.00 96.12 102 ILE A C 1
ATOM 861 O O . ILE A 1 102 ? -17.654 8.075 0.788 1.00 96.12 102 ILE A O 1
ATOM 865 N N . LEU A 1 103 ? -15.559 7.683 0.120 1.00 96.50 103 LEU A N 1
ATOM 866 C CA . LEU A 1 103 ? -14.976 7.952 1.443 1.00 96.50 103 LEU A CA 1
ATOM 867 C C . LEU A 1 103 ? -15.290 9.372 1.938 1.00 96.50 103 LEU A C 1
ATOM 869 O O . LEU A 1 103 ? -15.608 9.571 3.115 1.00 96.50 103 LEU A O 1
ATOM 873 N N . GLN A 1 104 ? -15.247 10.360 1.051 1.00 96.81 104 GLN A N 1
ATOM 874 C CA . GLN A 1 104 ? -15.562 11.741 1.388 1.00 96.81 104 GLN A CA 1
ATOM 875 C C . GLN A 1 104 ? -17.057 11.934 1.673 1.00 96.81 104 GLN A C 1
ATOM 877 O O . GLN A 1 104 ? -17.423 12.576 2.663 1.00 96.81 104 GLN A O 1
ATOM 882 N N . GLU A 1 105 ? -17.927 11.390 0.826 1.00 96.81 105 GLU A N 1
ATOM 883 C CA . GLU A 1 105 ? -19.374 11.583 0.908 1.00 96.81 105 GLU A CA 1
ATOM 884 C C . GLU A 1 105 ? -20.000 10.772 2.047 1.00 96.81 105 GLU A C 1
ATOM 886 O O . GLU A 1 105 ? -20.796 11.318 2.818 1.00 96.81 105 GLU A O 1
ATOM 891 N N . GLU A 1 106 ? -19.602 9.511 2.212 1.00 96.06 106 GLU A N 1
ATOM 892 C CA . GLU A 1 106 ? -20.224 8.571 3.147 1.00 96.06 106 GLU A CA 1
ATOM 893 C C . GLU A 1 106 ? -19.450 8.433 4.457 1.00 96.06 106 GLU A C 1
ATOM 895 O O . GLU A 1 106 ? -20.049 8.507 5.531 1.00 96.06 106 GLU A O 1
ATOM 900 N N . ALA A 1 107 ? -18.120 8.297 4.398 1.00 94.19 107 ALA A N 1
ATOM 901 C CA . ALA A 1 107 ? -17.286 8.151 5.596 1.00 94.19 107 ALA A CA 1
ATOM 902 C C . ALA A 1 107 ? -16.853 9.499 6.208 1.00 94.19 107 ALA A C 1
ATOM 904 O O . ALA A 1 107 ? -16.216 9.528 7.270 1.00 94.19 107 ALA A O 1
ATOM 905 N N . LYS A 1 108 ? -17.168 10.620 5.537 1.00 96.31 108 LYS A N 1
ATOM 906 C CA . LYS A 1 108 ? -16.720 11.990 5.866 1.00 96.31 108 LYS A CA 1
ATOM 907 C C . LYS A 1 108 ? -15.197 12.110 5.983 1.00 96.31 108 LYS A C 1
ATOM 909 O O . LYS A 1 108 ? -14.685 12.915 6.766 1.00 96.31 108 LYS A O 1
ATOM 914 N N . TYR A 1 109 ? -14.472 11.275 5.243 1.00 94.69 109 TYR A N 1
ATOM 915 C CA . TYR A 1 109 ? -13.021 11.184 5.278 1.00 94.69 109 TYR A CA 1
ATOM 916 C C . TYR A 1 109 ? -12.426 11.709 3.974 1.00 94.69 109 TYR A C 1
ATOM 918 O O . TYR A 1 109 ? -12.722 11.198 2.902 1.00 94.69 109 TYR A O 1
ATOM 926 N N . THR A 1 110 ? -11.571 12.720 4.083 1.00 92.62 110 THR A N 1
ATOM 927 C CA . THR A 1 110 ? -10.791 13.241 2.959 1.00 92.62 110 THR A CA 1
ATOM 928 C C . THR A 1 110 ? -9.401 12.632 3.016 1.00 92.62 110 THR A C 1
ATOM 930 O O . THR A 1 110 ? -8.760 12.672 4.070 1.00 92.62 110 THR A O 1
ATOM 933 N N . TYR A 1 111 ? -8.978 12.045 1.901 1.00 87.00 111 TYR A N 1
ATOM 934 C CA . TYR A 1 111 ? -7.633 11.522 1.735 1.00 87.00 111 TYR A CA 1
ATOM 935 C C . TYR A 1 111 ? -6.678 12.667 1.375 1.00 87.00 111 TYR A C 1
ATOM 937 O O . TYR A 1 111 ? -6.989 13.488 0.512 1.00 87.00 111 TYR A O 1
ATOM 945 N N . ASP A 1 112 ? -5.531 12.736 2.050 1.00 84.50 112 ASP A N 1
ATOM 946 C CA . ASP A 1 112 ? -4.517 13.757 1.789 1.00 84.50 112 ASP A CA 1
ATOM 947 C C . ASP A 1 112 ? -3.501 13.212 0.779 1.00 84.50 112 ASP A C 1
ATOM 949 O O . ASP A 1 112 ? -2.729 12.298 1.078 1.00 84.50 112 ASP A O 1
ATOM 953 N N . HIS A 1 113 ? -3.502 13.779 -0.426 1.00 83.88 113 HIS A N 1
ATOM 954 C CA . HIS A 1 113 ? -2.593 13.375 -1.496 1.00 83.88 113 HIS A CA 1
ATOM 955 C C . HIS A 1 113 ? -1.172 13.891 -1.268 1.00 83.88 113 HIS A C 1
ATOM 957 O O . HIS A 1 113 ? -0.953 15.007 -0.785 1.00 83.88 113 HIS A O 1
ATOM 963 N N . VAL A 1 114 ? -0.191 13.094 -1.690 1.00 76.81 114 VAL A N 1
ATOM 964 C CA . VAL A 1 114 ? 1.207 13.525 -1.719 1.00 76.81 114 VAL A CA 1
ATOM 965 C C . VAL A 1 114 ? 1.423 14.404 -2.952 1.00 76.81 114 VAL A C 1
ATOM 967 O O . VAL A 1 114 ? 1.135 14.007 -4.079 1.00 76.81 114 VAL A O 1
ATOM 970 N N . ASP A 1 115 ? 1.952 15.611 -2.757 1.00 76.12 115 ASP A N 1
ATOM 971 C CA . ASP A 1 115 ? 2.279 16.504 -3.868 1.00 76.12 115 ASP A CA 1
ATOM 972 C C . ASP A 1 115 ? 3.610 16.101 -4.520 1.00 76.12 115 ASP A C 1
ATOM 974 O O . ASP A 1 115 ? 4.693 16.542 -4.131 1.00 76.12 115 ASP A O 1
ATOM 978 N N . TYR A 1 116 ? 3.520 15.274 -5.561 1.00 69.00 116 TYR A N 1
ATOM 979 C CA . TYR A 1 116 ? 4.671 14.807 -6.339 1.00 69.00 116 TYR A CA 1
ATOM 980 C C . TYR A 1 116 ? 5.398 15.904 -7.128 1.00 69.00 116 TYR A C 1
ATOM 982 O O . TYR A 1 116 ? 6.483 15.647 -7.652 1.00 69.00 116 TYR A O 1
ATOM 990 N N . SER A 1 117 ? 4.813 17.099 -7.265 1.00 66.75 117 SER A N 1
ATOM 991 C CA . SER A 1 117 ? 5.373 18.182 -8.084 1.00 66.75 117 SER A CA 1
ATOM 992 C C . SER A 1 117 ? 6.462 18.988 -7.371 1.00 66.75 117 SER A C 1
ATOM 994 O O . SER A 1 117 ? 7.258 19.657 -8.030 1.00 66.75 117 SER A O 1
ATOM 996 N N . LYS A 1 118 ? 6.520 18.916 -6.035 1.00 62.88 118 LYS A N 1
ATOM 997 C CA . LYS A 1 118 ? 7.396 19.759 -5.209 1.00 62.88 118 LYS A CA 1
ATOM 998 C C . LYS A 1 118 ? 8.760 19.154 -4.887 1.00 62.88 118 LYS A C 1
ATOM 1000 O O . LYS A 1 118 ? 9.650 19.886 -4.460 1.00 62.88 118 LYS A O 1
ATOM 1005 N N . GLU A 1 119 ? 8.957 17.856 -5.103 1.00 64.50 119 GLU A N 1
ATOM 1006 C CA . GLU A 1 119 ? 10.173 17.157 -4.683 1.00 64.50 119 GLU A CA 1
ATOM 1007 C C . GLU A 1 119 ? 10.861 16.408 -5.834 1.00 64.50 119 GLU A C 1
ATOM 1009 O O . GLU A 1 119 ? 10.235 15.743 -6.663 1.00 64.50 119 GLU A O 1
ATOM 1014 N N . ASN A 1 120 ? 12.198 16.468 -5.856 1.00 73.56 120 ASN A N 1
ATOM 1015 C CA . ASN A 1 120 ? 13.051 15.690 -6.760 1.00 73.56 120 ASN A CA 1
ATOM 1016 C C . ASN A 1 120 ? 13.121 14.217 -6.318 1.00 73.56 120 ASN A C 1
ATOM 1018 O O . ASN A 1 120 ? 14.194 13.687 -6.027 1.00 73.56 120 ASN A O 1
ATOM 1022 N N . TYR A 1 121 ? 11.973 13.541 -6.250 1.00 80.62 121 TYR A N 1
ATOM 1023 C CA . TYR A 1 121 ? 11.922 12.126 -5.905 1.00 80.62 121 TYR A CA 1
ATOM 1024 C C . TYR A 1 121 ? 12.620 11.279 -6.967 1.00 80.62 121 TYR A C 1
ATOM 1026 O O . TYR A 1 121 ? 12.329 11.407 -8.165 1.00 80.62 121 TYR A O 1
ATOM 1034 N N . SER A 1 122 ? 13.474 10.359 -6.510 1.00 87.88 122 SER A N 1
ATOM 1035 C CA . SER A 1 122 ? 13.977 9.259 -7.333 1.00 87.88 122 SER A CA 1
ATOM 1036 C C . SER A 1 122 ? 12.810 8.444 -7.904 1.00 87.88 122 SER A C 1
ATOM 1038 O O . SER A 1 122 ? 11.715 8.419 -7.335 1.00 87.88 122 SER A O 1
ATOM 1040 N N . ARG A 1 123 ? 13.033 7.748 -9.027 1.00 86.62 123 ARG A N 1
ATOM 1041 C CA . ARG A 1 123 ? 12.020 6.864 -9.637 1.00 86.62 123 ARG A CA 1
ATOM 1042 C C . ARG A 1 123 ? 11.457 5.869 -8.619 1.00 86.62 123 ARG A C 1
ATOM 1044 O O . ARG A 1 123 ? 10.244 5.726 -8.525 1.00 86.62 123 ARG A O 1
ATOM 1051 N N . GLU A 1 124 ? 12.334 5.245 -7.839 1.00 89.06 124 GLU A N 1
ATOM 1052 C CA . GLU A 1 124 ? 11.951 4.277 -6.808 1.00 89.06 124 GLU A CA 1
ATOM 1053 C C . GLU A 1 124 ? 11.018 4.901 -5.767 1.00 89.06 124 GLU A C 1
ATOM 1055 O O . GLU A 1 124 ? 9.970 4.338 -5.464 1.00 89.06 124 GLU A O 1
ATOM 1060 N N . ASN A 1 125 ? 11.339 6.104 -5.277 1.00 88.44 125 ASN A N 1
ATOM 1061 C CA . ASN A 1 125 ? 10.488 6.801 -4.314 1.00 88.44 125 ASN A CA 1
ATOM 1062 C C . ASN A 1 125 ? 9.137 7.189 -4.918 1.00 88.44 125 ASN A C 1
ATOM 1064 O O . ASN A 1 125 ? 8.125 7.086 -4.233 1.00 88.44 125 ASN A O 1
ATOM 1068 N N . ARG A 1 126 ? 9.089 7.571 -6.200 1.00 88.44 126 ARG A N 1
ATOM 1069 C CA . ARG A 1 126 ? 7.814 7.844 -6.885 1.00 88.44 126 ARG A CA 1
ATOM 1070 C C . ARG A 1 126 ? 6.933 6.602 -6.951 1.00 88.44 126 ARG A C 1
ATOM 1072 O O . ARG A 1 126 ? 5.743 6.701 -6.680 1.00 88.44 126 ARG A O 1
ATOM 1079 N N . ILE A 1 127 ? 7.511 5.447 -7.283 1.00 90.00 127 ILE A N 1
ATOM 1080 C CA . ILE A 1 127 ? 6.781 4.172 -7.311 1.00 90.00 127 ILE A CA 1
ATOM 1081 C C . ILE A 1 127 ? 6.256 3.845 -5.916 1.00 90.00 127 ILE A C 1
ATOM 1083 O O . ILE A 1 127 ? 5.072 3.560 -5.771 1.00 90.00 127 ILE A O 1
ATOM 1087 N N . ARG A 1 128 ? 7.102 3.942 -4.884 1.00 90.75 128 ARG A N 1
ATOM 1088 C CA . ARG A 1 128 ? 6.705 3.674 -3.495 1.00 90.75 128 ARG A CA 1
ATOM 1089 C C . ARG A 1 128 ? 5.568 4.578 -3.038 1.00 90.75 128 ARG A C 1
ATOM 1091 O O . ARG A 1 128 ? 4.552 4.076 -2.585 1.00 90.75 128 ARG A O 1
ATOM 1098 N N . LEU A 1 129 ? 5.713 5.891 -3.192 1.00 90.50 129 LEU A N 1
ATOM 1099 C CA . LEU A 1 129 ? 4.709 6.861 -2.753 1.00 90.50 129 LEU A CA 1
ATOM 1100 C C . LEU A 1 129 ? 3.378 6.680 -3.491 1.00 90.50 129 LEU A C 1
ATOM 1102 O O . LEU A 1 129 ? 2.337 6.625 -2.844 1.00 90.50 129 LEU A O 1
ATOM 1106 N N . LYS A 1 130 ? 3.423 6.467 -4.812 1.00 90.81 130 LYS A N 1
ATOM 1107 C CA . LYS A 1 130 ? 2.222 6.162 -5.595 1.00 90.81 130 LYS A CA 1
ATOM 1108 C C . LYS A 1 130 ? 1.548 4.871 -5.123 1.00 90.81 130 LYS A C 1
ATOM 1110 O O . LYS A 1 130 ? 0.334 4.826 -4.974 1.00 90.81 130 LYS A O 1
ATOM 1115 N N . THR A 1 131 ? 2.337 3.835 -4.844 1.00 92.19 131 THR A N 1
ATOM 1116 C CA . THR A 1 131 ? 1.824 2.561 -4.319 1.00 92.19 131 THR A CA 1
ATOM 1117 C C . THR A 1 131 ? 1.189 2.753 -2.943 1.00 92.19 131 THR A C 1
ATOM 1119 O O . THR A 1 131 ? 0.102 2.246 -2.697 1.00 92.19 131 THR A O 1
ATOM 1122 N N . ILE A 1 132 ? 1.835 3.512 -2.052 1.00 92.56 132 ILE A N 1
ATOM 1123 C CA . ILE A 1 132 ? 1.309 3.844 -0.721 1.00 92.56 132 ILE A CA 1
ATOM 1124 C C . ILE A 1 132 ? -0.048 4.532 -0.850 1.00 92.56 132 ILE A C 1
ATOM 1126 O O . ILE A 1 132 ? -0.973 4.177 -0.126 1.00 92.56 132 ILE A O 1
ATOM 1130 N N . GLU A 1 133 ? -0.177 5.484 -1.768 1.00 92.25 133 GLU A N 1
ATOM 1131 C CA . GLU A 1 133 ? -1.413 6.223 -2.003 1.00 92.25 133 GLU A CA 1
ATOM 1132 C C . GLU A 1 133 ? -2.553 5.318 -2.479 1.00 92.25 133 GLU A C 1
ATOM 1134 O O . GLU A 1 133 ? -3.582 5.213 -1.811 1.00 92.25 133 GLU A O 1
ATOM 1139 N N . GLU A 1 134 ? -2.326 4.585 -3.568 1.00 92.62 134 GLU A N 1
ATOM 1140 C CA . GLU A 1 134 ? -3.306 3.664 -4.151 1.00 92.62 134 GLU A CA 1
ATOM 1141 C C . GLU A 1 134 ? -3.763 2.602 -3.137 1.00 92.62 134 GLU A C 1
ATOM 1143 O O . GLU A 1 134 ? -4.957 2.339 -2.967 1.00 92.62 134 GLU A O 1
ATOM 1148 N N . VAL A 1 135 ? -2.812 2.011 -2.411 1.00 94.00 135 VAL A N 1
ATOM 1149 C CA . VAL A 1 135 ? -3.088 0.971 -1.415 1.00 94.00 135 VAL A CA 1
ATOM 1150 C C . VAL A 1 135 ? -3.830 1.545 -0.210 1.00 94.00 135 VAL A C 1
ATOM 1152 O O . VAL A 1 135 ? -4.768 0.915 0.279 1.00 94.00 135 VAL A O 1
ATOM 1155 N N . SER A 1 136 ? -3.467 2.742 0.257 1.00 94.75 136 SER A N 1
ATOM 1156 C CA . SER A 1 136 ? -4.119 3.367 1.414 1.00 94.75 136 SER A CA 1
ATOM 1157 C C . SER A 1 136 ? -5.588 3.671 1.144 1.00 94.75 136 SER A C 1
ATOM 1159 O O . SER A 1 136 ? -6.426 3.415 2.009 1.00 94.75 136 SER A O 1
ATOM 1161 N N . VAL A 1 137 ? -5.924 4.155 -0.055 1.00 95.94 137 VAL A N 1
ATOM 1162 C CA . VAL A 1 137 ? -7.319 4.397 -0.458 1.00 95.94 137 VAL A CA 1
ATOM 1163 C C . VAL A 1 137 ? -8.128 3.102 -0.398 1.00 95.94 137 VAL A C 1
ATOM 1165 O O . VAL A 1 137 ? -9.186 3.066 0.234 1.00 95.94 137 VAL A O 1
ATOM 1168 N N . ILE A 1 138 ? -7.603 2.013 -0.973 1.00 96.75 138 ILE A N 1
ATOM 1169 C CA . ILE A 1 138 ? -8.253 0.693 -0.936 1.00 96.75 138 ILE A CA 1
ATOM 1170 C C . ILE A 1 138 ? -8.443 0.225 0.512 1.00 96.75 138 ILE A C 1
ATOM 1172 O O . ILE A 1 138 ? -9.530 -0.224 0.877 1.00 96.75 138 ILE A O 1
ATOM 1176 N N . MET A 1 139 ? -7.413 0.341 1.353 1.00 96.38 139 MET A N 1
ATOM 1177 C CA . MET A 1 139 ? -7.469 -0.085 2.754 1.00 96.38 139 MET A CA 1
ATOM 1178 C C . MET A 1 139 ? -8.482 0.727 3.568 1.00 96.38 139 MET A C 1
ATOM 1180 O O . MET A 1 139 ? -9.260 0.156 4.333 1.00 96.38 139 MET A O 1
ATOM 1184 N N . TYR A 1 140 ? -8.521 2.051 3.410 1.00 97.19 140 TYR A N 1
ATOM 1185 C CA . TYR A 1 140 ? -9.502 2.884 4.106 1.00 97.19 140 TYR A CA 1
ATOM 1186 C C . TYR A 1 140 ? -10.926 2.602 3.633 1.00 97.19 140 TYR A C 1
ATOM 1188 O O . TYR A 1 140 ? -11.827 2.503 4.468 1.00 97.19 140 TYR A O 1
ATOM 1196 N N . PHE A 1 141 ? -11.123 2.387 2.332 1.00 97.44 141 PHE A N 1
ATOM 1197 C CA . PHE A 1 141 ? -12.413 1.970 1.791 1.00 97.44 141 PHE A CA 1
ATOM 1198 C C . PHE A 1 141 ? -12.842 0.600 2.334 1.00 97.44 141 PHE A C 1
ATOM 1200 O O . PHE A 1 141 ? -13.974 0.436 2.784 1.00 97.44 141 PHE A O 1
ATOM 1207 N N . ALA A 1 142 ? -11.923 -0.366 2.418 1.00 97.25 142 ALA A N 1
ATOM 1208 C CA . ALA A 1 142 ? -12.191 -1.662 3.040 1.00 97.25 142 ALA A CA 1
ATOM 1209 C C . ALA A 1 142 ? -12.584 -1.520 4.522 1.00 97.25 142 ALA A C 1
ATOM 1211 O O . ALA A 1 142 ? -13.508 -2.186 4.989 1.00 97.25 142 ALA A O 1
ATOM 1212 N N . MET A 1 143 ? -11.931 -0.629 5.274 1.00 97.38 143 MET A N 1
ATOM 1213 C CA . MET A 1 143 ? -12.297 -0.360 6.669 1.00 97.38 143 MET A CA 1
ATOM 1214 C C . MET A 1 143 ? -13.682 0.270 6.807 1.00 97.38 143 MET A C 1
ATOM 1216 O O . MET A 1 143 ? -14.421 -0.059 7.743 1.00 97.38 143 MET A O 1
ATOM 1220 N N . PHE A 1 144 ? -14.036 1.161 5.885 1.00 96.81 144 PHE A N 1
ATOM 1221 C CA . PHE A 1 144 ? -15.372 1.725 5.804 1.00 96.81 144 PHE A CA 1
ATOM 1222 C C . PHE A 1 144 ? -16.411 0.629 5.524 1.00 96.81 144 PHE A C 1
ATOM 1224 O O . PHE A 1 144 ? -17.310 0.442 6.338 1.00 96.81 144 PHE A O 1
ATOM 1231 N N . GLU A 1 145 ? -16.249 -0.176 4.476 1.00 96.31 145 GLU A N 1
ATOM 1232 C CA . GLU A 1 145 ? -17.261 -1.177 4.112 1.00 96.31 145 GLU A CA 1
ATOM 1233 C C . GLU A 1 145 ? -17.394 -2.326 5.120 1.00 96.31 145 GLU A C 1
ATOM 1235 O O . GLU A 1 145 ? -18.502 -2.762 5.429 1.00 96.31 145 GLU A O 1
ATOM 1240 N N . VAL A 1 146 ? -16.283 -2.848 5.651 1.00 96.31 146 VAL A N 1
ATOM 1241 C CA . VAL A 1 146 ? -16.335 -4.031 6.531 1.00 96.31 146 VAL A CA 1
ATOM 1242 C C . VAL A 1 146 ? -16.756 -3.663 7.951 1.00 96.31 146 VAL A C 1
ATOM 1244 O O . VAL A 1 146 ? -17.452 -4.437 8.613 1.00 96.31 146 VAL A O 1
ATOM 1247 N N . TYR A 1 147 ? -16.312 -2.505 8.442 1.00 96.38 147 TYR A N 1
ATOM 1248 C CA . TYR A 1 147 ? -16.414 -2.146 9.859 1.00 96.38 147 TYR A CA 1
ATOM 1249 C C . TYR A 1 147 ? -17.154 -0.837 10.122 1.00 96.38 147 TYR A C 1
ATOM 1251 O O . TYR A 1 147 ? -17.264 -0.436 11.286 1.00 96.38 147 TYR A O 1
ATOM 1259 N N . ASN A 1 148 ? -17.644 -0.167 9.077 1.00 96.56 148 ASN A N 1
ATOM 1260 C CA . ASN A 1 148 ? -18.261 1.155 9.150 1.00 96.56 148 ASN A CA 1
ATOM 1261 C C . ASN A 1 148 ? -17.352 2.174 9.859 1.00 96.56 148 ASN A C 1
ATOM 1263 O O . ASN A 1 148 ? -17.763 2.919 10.757 1.00 96.56 148 ASN A O 1
ATOM 1267 N N . PHE A 1 149 ? -16.056 2.152 9.531 1.00 97.25 149 PHE A N 1
ATOM 1268 C CA . PHE A 1 149 ? -15.111 3.115 10.085 1.00 97.25 149 PHE A CA 1
ATOM 1269 C C . PHE A 1 149 ? -15.300 4.472 9.413 1.00 97.25 149 PHE A C 1
ATOM 1271 O O . PHE A 1 149 ? -14.956 4.675 8.258 1.00 97.25 149 PHE A O 1
ATOM 1278 N N . GLN A 1 150 ? -15.825 5.409 10.194 1.00 96.62 150 GLN A N 1
ATOM 1279 C CA . GLN A 1 150 ? -15.994 6.810 9.822 1.00 96.62 150 GLN A CA 1
ATOM 1280 C C . GLN A 1 150 ? -14.693 7.601 10.034 1.00 96.62 150 GLN A C 1
ATOM 1282 O O . GLN A 1 150 ? -13.763 7.130 10.703 1.00 96.62 150 GLN A O 1
ATOM 1287 N N . ALA A 1 151 ? -14.657 8.845 9.555 1.00 96.00 151 ALA A N 1
ATOM 1288 C CA . ALA A 1 151 ? -13.493 9.734 9.550 1.00 96.00 151 ALA A CA 1
ATOM 1289 C C . ALA A 1 151 ? -12.645 9.713 10.828 1.00 96.00 151 ALA A C 1
ATOM 1291 O O . ALA A 1 151 ? -11.424 9.611 10.761 1.00 96.00 151 ALA A O 1
ATOM 1292 N N . LYS A 1 152 ? -13.274 9.775 12.010 1.00 96.62 152 LYS A N 1
ATOM 1293 C CA . LYS A 1 152 ? -12.555 9.772 13.296 1.00 96.62 152 LYS A CA 1
ATOM 1294 C C . LYS A 1 152 ? -11.721 8.503 13.494 1.00 96.62 152 LYS A C 1
ATOM 1296 O O . LYS A 1 152 ? -10.614 8.584 14.019 1.00 96.62 152 LYS A O 1
ATOM 1301 N N . ARG A 1 153 ? -12.246 7.337 13.107 1.00 96.44 153 ARG A N 1
ATOM 1302 C CA . ARG A 1 153 ? -11.537 6.058 13.245 1.00 96.44 153 ARG A CA 1
ATOM 1303 C C . ARG A 1 153 ? -10.468 5.895 12.169 1.00 96.44 153 ARG A C 1
ATOM 1305 O O . ARG A 1 153 ? -9.349 5.523 12.500 1.00 96.44 153 ARG A O 1
ATOM 1312 N N . LEU A 1 154 ? -10.776 6.265 10.926 1.00 96.12 154 LEU A N 1
ATOM 1313 C CA . LEU A 1 154 ? -9.807 6.238 9.824 1.00 96.12 154 LEU A CA 1
ATOM 1314 C C . LEU A 1 154 ? -8.602 7.148 10.109 1.00 96.12 154 LEU A C 1
ATOM 1316 O O . LEU A 1 154 ? -7.461 6.703 10.028 1.00 96.12 154 LEU A O 1
ATOM 1320 N N . LYS A 1 155 ? -8.839 8.379 10.585 1.00 95.50 155 LYS A N 1
ATOM 1321 C CA . LYS A 1 155 ? -7.772 9.303 11.010 1.00 95.50 155 LYS A CA 1
ATOM 1322 C C . LYS A 1 155 ? -6.918 8.743 12.146 1.00 95.50 155 LYS A C 1
ATOM 1324 O O . LYS A 1 155 ? -5.719 8.992 12.176 1.00 95.50 155 LYS A O 1
ATOM 1329 N N . LYS A 1 156 ? -7.511 7.983 13.072 1.00 96.25 156 LYS A N 1
ATOM 1330 C CA . LYS A 1 156 ? -6.768 7.353 14.173 1.00 96.25 156 LYS A CA 1
ATOM 1331 C C . LYS A 1 156 ? -5.802 6.283 13.657 1.00 96.25 156 LYS A C 1
ATOM 1333 O O . LYS A 1 156 ? -4.659 6.248 14.099 1.00 96.25 156 LYS A O 1
ATOM 1338 N N . ILE A 1 157 ? -6.241 5.466 12.695 1.00 95.50 157 ILE A N 1
ATOM 1339 C CA . ILE A 1 157 ? -5.371 4.493 12.016 1.00 95.50 157 ILE A CA 1
ATOM 1340 C C . ILE A 1 157 ? -4.249 5.230 11.287 1.00 95.50 157 ILE A C 1
ATOM 1342 O O . ILE A 1 157 ? -3.085 4.932 11.534 1.00 95.50 157 ILE A O 1
ATOM 1346 N N . GLY A 1 158 ? -4.581 6.232 10.466 1.00 93.88 158 GLY A N 1
ATOM 1347 C CA . GLY A 1 158 ? -3.584 7.008 9.724 1.00 93.88 158 GLY A CA 1
ATOM 1348 C C . GLY A 1 158 ? -2.544 7.670 10.633 1.00 93.88 158 GLY A C 1
ATOM 1349 O O . GLY A 1 158 ? -1.349 7.593 10.365 1.00 93.88 158 GLY A O 1
ATOM 1350 N N . ALA A 1 159 ? -2.970 8.237 11.766 1.00 94.81 159 ALA A N 1
ATOM 1351 C CA . ALA A 1 159 ? -2.064 8.800 12.766 1.00 94.81 159 ALA A CA 1
ATOM 1352 C C . ALA A 1 159 ? -1.153 7.736 13.401 1.00 94.81 159 ALA A C 1
ATOM 1354 O O . ALA A 1 159 ? 0.035 7.987 13.606 1.00 94.81 159 ALA A O 1
ATOM 1355 N N . CYS A 1 160 ? -1.685 6.543 13.687 1.00 95.56 160 CYS A N 1
ATOM 1356 C CA . CYS A 1 160 ? -0.881 5.429 14.181 1.00 95.56 160 CYS A CA 1
ATOM 1357 C C . CYS A 1 160 ? 0.156 4.996 13.138 1.00 95.56 160 CYS A C 1
ATOM 1359 O O . CYS A 1 160 ? 1.332 4.877 13.470 1.00 95.56 160 CYS A O 1
ATOM 1361 N N . MET A 1 161 ? -0.244 4.819 11.877 1.00 94.94 161 MET A N 1
ATOM 1362 C CA . MET A 1 161 ? 0.677 4.463 10.796 1.00 94.94 161 MET A CA 1
ATOM 1363 C C . MET A 1 161 ? 1.782 5.510 10.633 1.00 94.94 161 MET A C 1
ATOM 1365 O O . MET A 1 161 ? 2.952 5.147 10.587 1.00 94.94 161 MET A O 1
ATOM 1369 N N . ALA A 1 162 ? 1.431 6.800 10.627 1.00 93.00 162 ALA A N 1
ATOM 1370 C CA . ALA A 1 162 ? 2.392 7.898 10.530 1.00 93.00 162 ALA A CA 1
ATOM 1371 C C . ALA A 1 162 ? 3.398 7.914 11.696 1.00 93.00 162 ALA A C 1
ATOM 1373 O O . ALA A 1 162 ? 4.575 8.236 11.511 1.00 93.00 162 ALA A O 1
ATOM 1374 N N . ALA A 1 163 ? 2.955 7.554 12.904 1.00 94.62 163 ALA A N 1
ATOM 1375 C CA . ALA A 1 163 ? 3.837 7.440 14.059 1.00 94.62 163 ALA A CA 1
ATOM 1376 C C . ALA A 1 163 ? 4.838 6.283 13.901 1.00 94.62 163 ALA A C 1
ATOM 1378 O O . ALA A 1 163 ? 6.025 6.467 14.183 1.00 94.62 163 ALA A O 1
ATOM 1379 N N . GLU A 1 164 ? 4.388 5.123 13.415 1.00 93.69 164 GLU A N 1
ATOM 1380 C CA . GLU A 1 164 ? 5.263 3.965 13.199 1.00 93.69 164 GLU A CA 1
ATOM 1381 C C . GLU A 1 164 ? 6.237 4.195 12.037 1.00 93.69 164 GLU A C 1
ATOM 1383 O O . GLU A 1 164 ? 7.434 3.958 12.190 1.00 93.69 164 GLU A O 1
ATOM 1388 N N . THR A 1 165 ? 5.790 4.755 10.910 1.00 91.25 165 THR A N 1
ATOM 1389 C CA . THR A 1 165 ? 6.688 5.089 9.788 1.00 91.25 165 THR A CA 1
ATOM 1390 C C . THR A 1 165 ? 7.725 6.138 10.192 1.00 91.25 165 THR A C 1
ATOM 1392 O O . THR A 1 165 ? 8.901 6.019 9.846 1.00 91.25 165 THR A O 1
ATOM 1395 N N . SER A 1 166 ? 7.345 7.115 11.023 1.00 92.62 166 SER A N 1
ATOM 1396 C CA . SER A 1 166 ? 8.287 8.074 11.616 1.00 92.62 166 SER A CA 1
ATOM 1397 C C . SER A 1 166 ? 9.304 7.412 12.551 1.00 92.62 166 SER A C 1
ATOM 1399 O O . SER A 1 166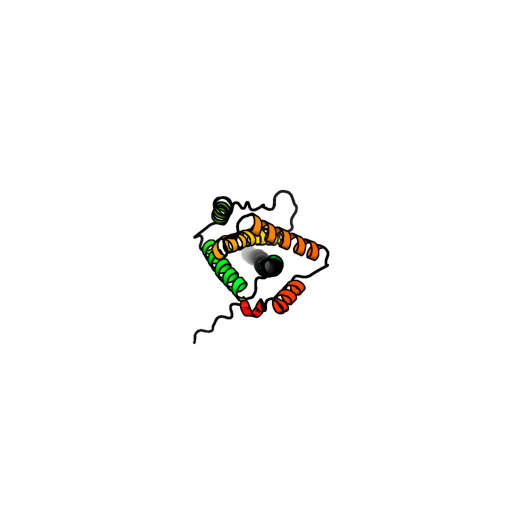 ? 10.439 7.880 12.669 1.00 92.62 166 SER A O 1
ATOM 1401 N N . ALA A 1 167 ? 8.917 6.347 13.255 1.00 92.62 167 ALA A N 1
ATOM 1402 C CA . ALA A 1 167 ? 9.823 5.580 14.102 1.00 92.62 167 ALA A CA 1
ATOM 1403 C C . ALA A 1 167 ? 10.774 4.701 13.268 1.00 92.62 167 ALA A C 1
ATOM 1405 O O . ALA A 1 167 ? 11.961 4.629 13.597 1.00 92.62 167 ALA A O 1
ATOM 1406 N N . MET A 1 168 ? 10.295 4.129 12.158 1.00 93.19 168 MET A N 1
ATOM 1407 C CA . MET A 1 168 ? 11.119 3.405 11.180 1.00 93.19 168 MET A CA 1
ATOM 1408 C C . MET A 1 168 ? 12.151 4.313 10.515 1.00 93.19 168 MET A C 1
ATOM 1410 O O . MET A 1 168 ? 13.325 3.963 10.454 1.00 93.19 168 MET A O 1
ATOM 1414 N N . ALA A 1 169 ? 11.752 5.520 10.105 1.00 90.12 169 ALA A N 1
ATOM 1415 C CA . ALA A 1 169 ? 12.666 6.506 9.524 1.00 90.12 169 ALA A CA 1
ATOM 1416 C C . ALA A 1 169 ? 13.806 6.900 10.484 1.00 90.12 169 ALA A C 1
ATOM 1418 O O . ALA A 1 169 ? 14.891 7.276 10.052 1.00 90.12 169 ALA A O 1
ATOM 1419 N N . LYS A 1 170 ? 13.574 6.787 11.798 1.00 93.50 170 LYS A N 1
ATOM 1420 C CA . LYS A 1 170 ? 14.573 7.025 12.854 1.00 93.50 170 LYS A CA 1
ATOM 1421 C C . LYS A 1 170 ? 15.358 5.764 13.241 1.00 93.50 170 LYS A C 1
ATOM 1423 O O . LYS A 1 170 ? 16.120 5.814 14.203 1.00 93.50 170 LYS A O 1
ATOM 1428 N N . GLY A 1 171 ? 15.136 4.637 12.561 1.00 92.44 171 GLY A N 1
ATOM 1429 C CA . GLY A 1 171 ? 15.775 3.350 12.843 1.00 92.44 171 GLY A CA 1
ATOM 1430 C C . GLY A 1 171 ? 15.375 2.720 14.182 1.00 92.44 171 GLY A C 1
ATOM 1431 O O . GLY A 1 171 ? 16.095 1.864 14.683 1.00 92.44 171 GLY A O 1
ATOM 1432 N N . LYS A 1 172 ? 14.266 3.154 14.800 1.00 94.00 172 LYS A N 1
ATOM 1433 C CA . LYS A 1 172 ? 13.844 2.661 16.126 1.00 94.00 172 LYS A CA 1
ATOM 1434 C C . LYS A 1 172 ? 13.131 1.316 16.072 1.00 94.00 172 LYS A C 1
ATOM 1436 O O . LYS A 1 172 ? 13.191 0.559 17.033 1.00 94.00 172 LYS A O 1
ATOM 1441 N N . ILE A 1 173 ? 12.413 1.078 14.984 1.00 93.44 173 ILE A N 1
ATOM 1442 C CA . ILE A 1 173 ? 11.660 -0.145 14.717 1.00 93.44 173 ILE A CA 1
ATOM 1443 C C . ILE A 1 173 ? 11.815 -0.499 13.243 1.00 93.44 173 ILE A C 1
ATOM 1445 O O . ILE A 1 173 ? 12.064 0.377 12.413 1.00 93.44 173 ILE A O 1
ATOM 1449 N N . THR A 1 174 ? 11.636 -1.769 12.913 1.00 94.62 174 THR A N 1
ATOM 1450 C CA . THR A 1 174 ? 11.575 -2.258 11.533 1.00 94.62 174 THR A CA 1
ATOM 1451 C C . THR A 1 174 ? 10.201 -2.855 11.234 1.00 94.62 174 THR A C 1
ATOM 1453 O O . THR A 1 174 ? 9.441 -3.176 12.149 1.00 94.62 174 THR A O 1
ATOM 1456 N N . VAL A 1 175 ? 9.874 -3.044 9.951 1.00 92.19 175 VAL A N 1
ATOM 1457 C CA . VAL A 1 175 ? 8.648 -3.756 9.543 1.00 92.19 175 VAL A CA 1
ATOM 1458 C C . VAL A 1 175 ? 8.624 -5.177 10.124 1.00 92.19 175 VAL A C 1
ATOM 1460 O O . VAL A 1 175 ? 7.608 -5.603 10.668 1.00 92.19 175 VAL A O 1
ATOM 1463 N N . ALA A 1 176 ? 9.769 -5.865 10.130 1.00 92.44 176 ALA A N 1
ATOM 1464 C CA . ALA A 1 176 ? 9.909 -7.194 10.723 1.00 92.44 176 ALA A CA 1
ATOM 1465 C C . ALA A 1 176 ? 9.627 -7.209 12.239 1.00 92.44 176 ALA A C 1
ATOM 1467 O O . ALA A 1 176 ? 9.149 -8.209 12.776 1.00 92.44 176 ALA A O 1
ATOM 1468 N N . ASP A 1 177 ? 9.901 -6.113 12.954 1.00 93.38 177 ASP A N 1
ATOM 1469 C CA . ASP A 1 177 ? 9.543 -6.008 14.371 1.00 93.38 177 ASP A CA 1
ATOM 1470 C C . ASP A 1 177 ? 8.026 -5.906 14.557 1.00 93.38 177 ASP A C 1
ATOM 1472 O O . ASP A 1 177 ? 7.482 -6.544 15.460 1.00 93.38 177 ASP A O 1
ATOM 1476 N N . LEU A 1 178 ? 7.331 -5.165 13.686 1.00 94.12 178 LEU A N 1
ATOM 1477 C CA . LEU A 1 178 ? 5.867 -5.089 13.701 1.00 94.12 178 LEU A CA 1
ATOM 1478 C C . LEU A 1 178 ? 5.231 -6.442 13.379 1.00 94.12 178 LEU A C 1
ATOM 1480 O O . LEU A 1 178 ? 4.299 -6.861 14.067 1.00 94.12 178 LEU A O 1
ATOM 1484 N N . GLU A 1 179 ? 5.764 -7.149 12.385 1.00 92.38 179 GLU A N 1
ATOM 1485 C CA . GLU A 1 179 ? 5.301 -8.485 12.017 1.00 92.38 179 GLU A CA 1
ATOM 1486 C C . GLU A 1 179 ? 5.442 -9.473 13.184 1.00 92.38 179 GLU A C 1
ATOM 1488 O O . GLU A 1 179 ? 4.482 -10.156 13.538 1.00 92.38 179 GLU A O 1
ATOM 1493 N N . LYS A 1 180 ? 6.586 -9.475 13.882 1.00 92.19 180 LYS A N 1
ATOM 1494 C CA . LYS A 1 180 ? 6.775 -10.292 15.096 1.00 92.19 180 LYS A CA 1
ATOM 1495 C C . LYS A 1 180 ? 5.761 -9.965 16.190 1.00 92.19 180 LYS A C 1
ATOM 1497 O O . LYS A 1 180 ? 5.387 -10.849 16.963 1.00 92.19 180 LYS A O 1
ATOM 1502 N N . VAL A 1 181 ? 5.347 -8.703 16.315 1.00 92.06 181 VAL A N 1
ATOM 1503 C CA . VAL A 1 181 ? 4.306 -8.318 17.278 1.00 92.06 181 VAL A CA 1
ATOM 1504 C C . VAL A 1 181 ? 2.949 -8.868 16.848 1.00 92.06 181 VAL A C 1
ATOM 1506 O O . VAL A 1 181 ? 2.225 -9.393 17.696 1.00 92.06 181 VAL A O 1
ATOM 1509 N N . LEU A 1 182 ? 2.618 -8.783 15.560 1.00 91.88 182 LEU A N 1
ATOM 1510 C CA . LEU A 1 182 ? 1.377 -9.319 15.005 1.00 91.88 182 LEU A CA 1
ATOM 1511 C C . LEU A 1 182 ? 1.285 -10.841 15.144 1.00 91.88 182 LEU A C 1
ATOM 1513 O O . LEU A 1 182 ? 0.249 -11.341 15.581 1.00 91.88 182 LEU A O 1
ATOM 1517 N N . ASP A 1 183 ? 2.364 -11.570 14.880 1.00 91.00 183 ASP A N 1
ATOM 1518 C CA . ASP A 1 183 ? 2.411 -13.021 15.077 1.00 91.00 183 ASP A CA 1
ATOM 1519 C C . ASP A 1 183 ? 2.171 -13.383 16.553 1.00 91.00 183 ASP A C 1
ATOM 1521 O O . ASP A 1 183 ? 1.250 -14.125 16.900 1.00 91.00 183 ASP A O 1
ATOM 1525 N N . LYS A 1 184 ? 2.913 -12.748 17.468 1.00 89.94 184 LYS A N 1
ATOM 1526 C CA . LYS A 1 184 ? 2.815 -13.049 18.905 1.00 89.94 184 LYS A CA 1
ATOM 1527 C C . LYS A 1 184 ? 1.482 -12.660 19.537 1.00 89.94 184 LYS A C 1
ATOM 1529 O O . LYS A 1 184 ? 1.018 -13.362 20.430 1.00 89.94 184 LYS A O 1
ATOM 1534 N N . LYS A 1 185 ? 0.910 -11.512 19.160 1.00 86.69 185 LYS A N 1
ATOM 1535 C CA . LYS A 1 185 ? -0.277 -10.950 19.831 1.00 86.69 185 LYS A CA 1
ATOM 1536 C C . LYS A 1 185 ? -1.585 -11.237 19.113 1.00 86.69 185 LYS A C 1
ATOM 1538 O O . LYS A 1 185 ? -2.625 -11.288 19.762 1.00 86.69 185 LYS A O 1
ATOM 1543 N N . ALA A 1 186 ? -1.550 -11.346 17.791 1.00 84.12 186 ALA A N 1
ATOM 1544 C CA . ALA A 1 186 ? -2.741 -11.482 16.964 1.00 84.12 186 ALA A CA 1
ATOM 1545 C C . ALA A 1 186 ? -2.787 -12.807 16.194 1.00 84.12 186 ALA A C 1
ATOM 1547 O O . ALA A 1 186 ? -3.823 -13.089 15.589 1.00 84.12 186 ALA A O 1
ATOM 1548 N N . HIS A 1 187 ? -1.714 -13.612 16.250 1.00 85.56 187 HIS A N 1
ATOM 1549 C CA . HIS A 1 187 ? -1.554 -14.871 15.517 1.00 85.56 187 HIS A CA 1
ATOM 1550 C C . HIS A 1 187 ? -1.694 -14.695 14.000 1.00 85.56 187 HIS A C 1
ATOM 1552 O O . HIS A 1 187 ? -2.294 -15.528 13.316 1.00 85.56 187 HIS A O 1
ATOM 1558 N N . ILE A 1 188 ? -1.177 -13.572 13.495 1.00 83.25 188 ILE A N 1
ATOM 1559 C CA . ILE A 1 188 ? -1.174 -13.216 12.075 1.00 83.25 188 ILE A CA 1
ATOM 1560 C C . ILE A 1 188 ? 0.233 -13.440 11.532 1.00 83.25 188 ILE A C 1
ATOM 1562 O O . ILE A 1 188 ? 1.188 -12.845 12.024 1.00 83.25 188 ILE A O 1
ATOM 1566 N N . THR A 1 189 ? 0.337 -14.262 10.496 1.00 80.81 189 THR A N 1
ATOM 1567 C CA . THR A 1 189 ? 1.595 -14.611 9.828 1.00 80.81 189 THR A CA 1
ATOM 1568 C C . THR A 1 189 ? 1.475 -14.328 8.341 1.00 80.81 189 THR A C 1
ATOM 1570 O O . THR A 1 189 ? 0.749 -15.036 7.647 1.00 80.81 189 THR A O 1
ATOM 1573 N N . PHE A 1 190 ? 2.178 -13.316 7.827 1.00 73.25 190 PHE A N 1
ATOM 1574 C CA . PHE A 1 190 ? 1.941 -12.844 6.461 1.00 73.25 190 PHE A CA 1
ATOM 1575 C C . PHE A 1 190 ? 2.336 -13.871 5.394 1.00 73.25 190 PHE A C 1
ATOM 1577 O O . PHE A 1 190 ? 1.576 -14.101 4.454 1.00 73.25 190 PHE A O 1
ATOM 1584 N N . ASP A 1 191 ? 3.433 -14.596 5.619 1.00 67.94 191 ASP A N 1
ATOM 1585 C CA . ASP A 1 191 ? 3.885 -15.688 4.749 1.00 67.94 191 ASP A CA 1
ATOM 1586 C C . ASP A 1 191 ? 2.895 -16.857 4.635 1.00 67.94 191 ASP A C 1
ATOM 1588 O O . ASP A 1 191 ? 2.941 -17.609 3.663 1.00 67.94 191 ASP A O 1
ATOM 1592 N N . LYS A 1 192 ? 2.017 -17.066 5.623 1.00 60.31 192 LYS A N 1
ATOM 1593 C CA . LYS A 1 192 ? 1.063 -18.193 5.637 1.00 60.31 192 LYS A CA 1
ATOM 1594 C C . LYS A 1 192 ? -0.367 -17.764 5.360 1.00 60.31 192 LYS A C 1
ATOM 1596 O O . LYS A 1 192 ? -1.098 -18.504 4.717 1.00 60.31 192 LYS A O 1
ATOM 1601 N N . ASP A 1 193 ? -0.757 -16.605 5.876 1.00 58.53 193 ASP A N 1
ATOM 1602 C CA . ASP A 1 193 ? -2.135 -16.125 5.835 1.00 58.53 193 ASP A CA 1
ATOM 1603 C C . ASP A 1 193 ? -2.420 -15.306 4.565 1.00 58.53 193 ASP A C 1
ATOM 1605 O O . ASP A 1 193 ? -3.579 -15.189 4.176 1.00 58.53 193 ASP A O 1
ATOM 1609 N N . PHE A 1 194 ? -1.382 -14.781 3.896 1.00 63.41 194 PHE A N 1
ATOM 1610 C CA . PHE A 1 194 ? -1.522 -13.953 2.688 1.00 63.41 194 PHE A CA 1
ATOM 1611 C C . PHE A 1 194 ? -0.645 -14.398 1.513 1.00 63.41 194 PHE A C 1
ATOM 1613 O O . PHE A 1 194 ? -0.667 -13.754 0.462 1.00 63.41 194 PHE A O 1
ATOM 1620 N N . SER A 1 195 ? 0.099 -15.505 1.641 1.00 52.88 195 SER A N 1
ATOM 1621 C CA . SER A 1 195 ? 0.624 -16.178 0.456 1.00 52.88 195 SER A CA 1
ATOM 1622 C C . SER A 1 195 ? -0.504 -16.994 -0.165 1.00 52.88 195 SER A C 1
ATOM 1624 O O . SER A 1 195 ? -1.041 -17.923 0.438 1.00 52.88 195 SER A O 1
ATOM 1626 N N . HIS A 1 196 ? -0.879 -16.655 -1.396 1.00 46.09 196 HIS A N 1
ATOM 1627 C CA . HIS A 1 196 ? -1.608 -17.585 -2.244 1.00 46.09 196 HIS A CA 1
ATOM 1628 C C . HIS A 1 196 ? -0.654 -18.740 -2.567 1.00 46.09 196 HIS A C 1
ATOM 1630 O O . HIS A 1 196 ? -0.045 -18.779 -3.634 1.00 46.09 196 HIS A O 1
ATOM 1636 N N . LYS A 1 197 ? -0.485 -19.694 -1.643 1.00 39.06 197 LYS A N 1
ATOM 1637 C CA . LYS A 1 197 ? -0.234 -21.054 -2.098 1.00 39.06 197 LYS A CA 1
ATOM 1638 C C . LYS A 1 197 ? -1.485 -21.417 -2.865 1.00 39.06 197 LYS A C 1
ATOM 1640 O O . LYS A 1 197 ? -2.540 -21.596 -2.266 1.00 39.06 197 LYS A O 1
ATOM 1645 N N . GLU A 1 198 ? -1.358 -21.405 -4.187 1.00 38.97 198 GLU A N 1
ATOM 1646 C CA . GLU A 1 198 ? -2.251 -22.119 -5.079 1.00 38.97 198 GLU A CA 1
ATOM 1647 C C . GLU A 1 198 ? -2.585 -23.440 -4.384 1.00 38.97 198 GLU A C 1
ATOM 1649 O O . GLU A 1 198 ? -1.707 -24.283 -4.175 1.00 38.97 198 GLU A O 1
ATOM 1654 N N . GLU A 1 199 ? -3.829 -23.579 -3.928 1.00 36.38 199 GLU A N 1
ATOM 1655 C CA . GLU A 1 199 ? -4.385 -24.898 -3.702 1.00 36.38 199 GLU A CA 1
ATOM 1656 C C . GLU A 1 199 ? -4.298 -25.565 -5.067 1.00 36.38 199 GLU A C 1
ATOM 1658 O O . GLU A 1 199 ? -5.059 -25.264 -5.988 1.00 36.38 199 GLU A O 1
ATOM 1663 N N . ALA A 1 200 ? -3.243 -26.366 -5.215 1.00 37.62 200 ALA A N 1
ATOM 1664 C CA . ALA A 1 200 ? -3.050 -27.264 -6.322 1.00 37.62 200 ALA A CA 1
ATOM 1665 C C . ALA A 1 200 ? -4.374 -27.997 -6.508 1.00 37.62 200 ALA A C 1
ATOM 1667 O O . ALA A 1 200 ? -4.844 -28.698 -5.611 1.00 37.62 200 ALA A O 1
ATOM 1668 N N . THR A 1 201 ? -4.994 -27.742 -7.651 1.00 36.06 201 THR A N 1
ATOM 1669 C CA . THR A 1 201 ? -6.179 -28.445 -8.108 1.00 36.06 201 THR A CA 1
ATOM 1670 C C . THR A 1 201 ? -5.871 -29.940 -8.071 1.00 36.06 201 THR A C 1
ATOM 1672 O O . THR A 1 201 ? -4.970 -30.414 -8.765 1.00 36.06 201 THR A O 1
ATOM 1675 N N . ALA A 1 202 ? -6.567 -30.637 -7.173 1.00 34.28 202 ALA A N 1
ATOM 1676 C CA . ALA A 1 202 ? -6.686 -32.089 -7.152 1.00 34.28 202 ALA A CA 1
ATOM 1677 C C . ALA A 1 202 ? -7.683 -32.547 -8.223 1.00 34.28 202 ALA A C 1
ATOM 1679 O O . ALA A 1 202 ? -8.642 -31.785 -8.494 1.00 34.28 202 ALA A O 1
#

Secondary structure (DSSP, 8-state):
-HHHHHHHHHHHHHHHHHHHHHHHHHHHHHHHHHHHHHHHHHHHHHHHHHHHHHHHHHHHHHHHHHHH---HHHHHHHHHHHHHHHHHHHTTSS-HHHHHHHHHHTS--------TTSS---HHHHHHHHHHHHHHHHHHHHHHHHH---HHHHHHHHHHHHHHHHHHHTTS--HHHHHHHHHHHH---HHHHS--------

Foldseek 3Di:
DPPVVVVVVVVVVVVVVVVVVVVVVVVVVVVVVVVVVVVVVVVVLVVLLVVLLLLLLLLLVLLCCVVPVDADVNSLLLVVQLVVVVVCCVVVVDDLVRLQVCLCPQQVAHDDADDPPPDPDDPSVVSSSVSSRSSLSSSLSSCCVPPVHHHVRSVSSVVSSVVVVVCVVVVNDDSVNSQVVNCVRRVDHCCPSVDPPPPPDD